Protein 5ZRY (pdb70)

Sequence (330 aa):
ISSGSRTLEQSVGEWLESIGLQQYESSKLLLLNGFDDVVRFLGSNVMEEQDLREIGISDPQHRRKLLQAARSLPKVKPSGSSSGEENLYFQSGSSGPEYPLFVTVGDWLDSIKMGQQYKSNFMMAAGFTTFFDLLISSRMSIIDDIIRRIIGVILIGHQRRIVVSSIQTLRLHMMMHIQEKGFHVQSVGEWLESIGLQQQYESSKLLLLNGFDDVRFLGSNVMEEQDLREIGISDPQHRRKLLQQAARSLPKVKPSSGSSGENLYYFQSGSSGPEYPLFVTVGDWLDSIKMGQYKSNFMMAAGFTTFDLISRMSIDDIIRRRIGVIILIGHQRRIVSSIQTLRLHMMMHIQEKGFHV

Structure (mmCIF, N/CA/C/O backbone):
data_5ZRY
#
_entry.id   5ZRY
#
_cell.length_a   38.985
_cell.length_b   85.042
_cell.length_c   98.383
_cell.angle_alpha   90.000
_cell.angle_beta   90.000
_cell.angle_gamma   90.000
#
_symmetry.space_group_name_H-M   'P 21 21 21'
#
loop_
_entity.id
_entity.type
_entity.pdbx_description
1 polymer 'Ankyrin repeat and SAM domain-containing protein 1A,Ephrin type-A receptor 6'
2 non-polymer 'SULFATE ION'
3 non-polymer GLYCEROL
4 non-polymer '4-(2-HYDROXYETHYL)-1-PIPERAZINE ETHANESULFONIC ACID'
5 non-polymer 2-AMINO-2-HYDROXYMETHYL-PROPANE-1,3-DIOL
6 water water
#
loop_
_atom_site.group_PDB
_atom_site.id
_atom_site.type_symbol
_atom_site.label_atom_id
_atom_site.label_alt_id
_atom_site.label_comp_id
_atom_site.label_asym_id
_atom_site.label_entity_id
_atom_site.label_seq_id
_atom_site.pdbx_PDB_ins_code
_atom_site.Cartn_x
_atom_site.Cartn_y
_atom_site.Cartn_z
_atom_site.occupancy
_atom_site.B_iso_or_equiv
_atom_site.auth_seq_id
_atom_site.auth_comp_id
_atom_site.auth_asym_id
_atom_site.auth_atom_id
_atom_site.pdbx_PDB_model_num
ATOM 1 N N . ILE A 1 26 ? 17.304 74.461 111.773 1.00 38.47 27 ILE A N 1
ATOM 2 C CA . ILE A 1 26 ? 16.379 75.012 112.823 1.00 35.11 27 ILE A CA 1
ATOM 3 C C . ILE A 1 26 ? 15.056 75.458 112.177 1.00 32.58 27 ILE A C 1
ATOM 4 O O . ILE A 1 26 ? 15.041 75.872 111.013 1.00 33.49 27 ILE A O 1
ATOM 9 N N . SER A 1 27 ? 13.956 75.359 112.929 1.00 31.66 28 SER A N 1
ATOM 10 C CA A SER A 1 27 ? 12.637 75.800 112.455 0.50 34.68 28 SER A CA 1
ATOM 11 C CA B SER A 1 27 ? 12.646 75.794 112.435 0.50 34.12 28 SER A CA 1
ATOM 12 C C . SER A 1 27 ? 12.508 77.326 112.435 1.00 36.32 28 SER A C 1
ATOM 13 O O . SER A 1 27 ? 11.939 77.897 111.506 1.00 39.75 28 SER A O 1
ATOM 18 N N . GLY A 1 28 ? 13.013 77.981 113.479 1.00 36.37 29 GLY A N 1
ATOM 19 C CA . GLY A 1 28 ? 12.980 79.441 113.583 1.00 34.63 29 GLY A CA 1
ATOM 20 C C . GLY A 1 28 ? 13.912 80.184 112.642 1.00 37.02 29 GLY A C 1
ATOM 21 O O . GLY A 1 28 ? 14.657 79.578 111.860 1.00 39.26 29 GLY A O 1
ATOM 22 N N . SER A 1 29 ? 13.873 81.511 112.736 1.00 35.45 30 SER A N 1
ATOM 23 C CA . SER A 1 29 ? 14.630 82.380 111.831 1.00 35.02 30 SER A CA 1
ATOM 24 C C . SER A 1 29 ? 16.074 82.528 112.274 1.00 33.70 30 SER A C 1
ATOM 25 O O . SER A 1 29 ? 16.404 82.306 113.445 1.00 38.88 30 SER A O 1
ATOM 28 N N . ARG A 1 30 ? 16.934 82.919 111.333 1.00 33.15 31 ARG A N 1
ATOM 29 C CA . ARG A 1 30 ? 18.318 83.249 111.641 1.00 31.44 31 ARG A CA 1
ATOM 30 C C . ARG A 1 30 ? 18.558 84.747 111.464 1.00 34.81 31 ARG A C 1
ATOM 31 O O . ARG A 1 30 ? 18.034 85.370 110.535 1.00 44.22 31 ARG A O 1
ATOM 39 N N . THR A 1 31 ? 19.341 85.320 112.375 1.00 37.13 32 THR A N 1
ATOM 40 C CA . THR A 1 31 ? 19.678 86.734 112.329 1.00 38.58 32 THR A CA 1
ATOM 41 C C . THR A 1 31 ? 20.864 86.892 111.371 1.00 42.35 32 THR A C 1
ATOM 42 O O . THR A 1 31 ? 21.819 86.107 111.412 1.00 46.89 32 THR A O 1
ATOM 46 N N . LEU A 1 32 ? 20.786 87.899 110.505 1.00 44.80 33 LEU A N 1
ATOM 47 C CA . LEU A 1 32 ? 21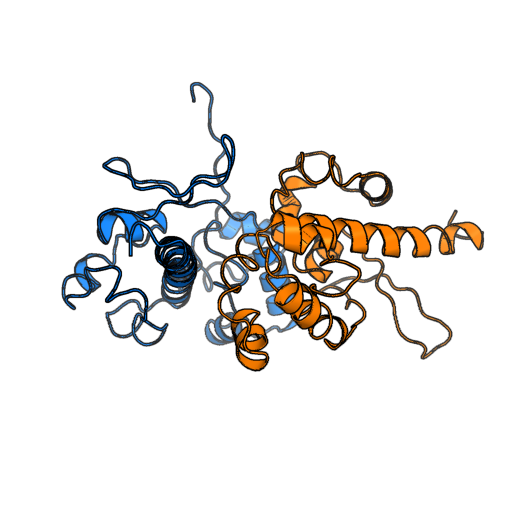.826 88.154 109.504 1.00 44.17 33 LEU A CA 1
ATOM 48 C C . LEU A 1 32 ? 22.882 89.125 110.027 1.00 43.78 33 LEU A C 1
ATOM 49 O O . LEU A 1 32 ? 22.596 89.985 110.874 1.00 48.84 33 LEU A O 1
ATOM 54 N N . GLU A 1 33 ? 24.106 88.963 109.527 1.00 45.48 34 GLU A N 1
ATOM 55 C CA . GLU A 1 33 ? 25.225 89.839 109.872 1.00 42.42 34 GLU A CA 1
ATOM 56 C C . GLU A 1 33 ? 25.085 91.179 109.148 1.00 38.12 34 GLU A C 1
ATOM 57 O O . GLU A 1 33 ? 24.433 91.279 108.107 1.00 40.43 34 GLU A O 1
ATOM 59 N N . GLN A 1 34 ? 25.709 92.204 109.711 1.00 38.18 35 GLN A N 1
ATOM 60 C CA . GLN A 1 34 ? 25.721 93.540 109.106 1.00 36.57 35 GLN A CA 1
ATOM 61 C C . GLN A 1 34 ? 26.551 93.577 107.838 1.00 31.45 35 GLN A C 1
ATOM 62 O O . GLN A 1 34 ? 27.458 92.759 107.655 1.00 31.52 35 GLN A O 1
ATOM 68 N N . SER A 1 35 ? 26.297 94.591 107.011 1.00 29.16 36 SER A N 1
ATOM 69 C CA . SER A 1 35 ? 27.189 94.904 105.898 1.00 27.99 36 SER A CA 1
ATOM 70 C C . SER A 1 35 ? 28.433 95.592 106.445 1.00 22.92 36 SER A C 1
ATOM 71 O O . SER A 1 35 ? 28.430 96.107 107.574 1.00 24.50 36 SER A O 1
ATOM 74 N N . VAL A 1 36 ? 29.509 95.601 105.662 1.00 23.26 37 VAL A N 1
ATOM 75 C CA . VAL A 1 36 ? 30.700 96.387 106.036 1.00 22.56 37 VAL A CA 1
ATOM 76 C C . VAL A 1 36 ? 30.336 97.879 106.293 1.00 21.03 37 VAL A C 1
ATOM 77 O O . VAL A 1 36 ? 30.797 98.471 107.258 1.00 22.31 37 VAL A O 1
ATOM 81 N N . GLY A 1 37 ? 29.473 98.448 105.462 1.00 24.19 38 GLY A N 1
ATOM 82 C CA . GLY A 1 37 ? 29.045 99.837 105.646 1.00 24.26 38 GLY A CA 1
ATOM 83 C C . GLY A 1 37 ? 28.320 100.088 106.949 1.00 24.80 38 GLY A C 1
ATOM 84 O O . GLY A 1 37 ? 28.602 101.068 107.638 1.00 24.45 38 GLY A O 1
ATOM 85 N N . GLU A 1 38 ? 27.398 99.195 107.306 1.00 26.11 39 GLU A N 1
ATOM 86 C CA . GLU A 1 38 ? 26.655 99.321 108.571 1.00 27.57 39 GLU A CA 1
ATOM 87 C C . GLU A 1 38 ? 27.581 99.164 109.783 1.00 23.25 39 GLU A C 1
ATOM 88 O O . GLU A 1 38 ? 27.480 99.910 110.763 1.00 24.53 39 GLU A O 1
ATOM 94 N N . TRP A 1 39 ? 28.503 98.205 109.696 1.00 22.27 40 TRP A N 1
ATOM 95 C CA . TRP A 1 39 ? 29.498 98.013 110.740 1.00 20.92 40 TRP A CA 1
ATOM 96 C C . TRP A 1 39 ? 30.352 99.295 110.884 1.00 21.55 40 TRP A C 1
ATOM 97 O O . TRP A 1 39 ? 30.562 99.801 111.975 1.00 22.10 40 TRP A O 1
ATOM 108 N N . LEU A 1 40 ? 30.871 99.811 109.777 1.00 20.83 41 LEU A N 1
ATOM 109 C CA . LEU A 1 40 ? 31.702 101.026 109.853 1.00 19.87 41 LEU A CA 1
ATOM 110 C C . LEU A 1 40 ? 30.943 102.219 110.431 1.00 19.37 41 LEU A C 1
ATOM 111 O O . LEU A 1 40 ? 31.485 102.974 111.257 1.00 19.12 41 LEU A O 1
ATOM 116 N N . GLU A 1 41 ? 29.686 102.377 110.036 1.00 20.03 42 GLU A N 1
ATOM 117 C CA . GLU A 1 41 ? 28.837 103.417 110.619 1.00 19.58 42 GLU A CA 1
ATOM 118 C C . GLU A 1 41 ? 28.721 103.260 112.130 1.00 20.20 42 GLU A C 1
ATOM 119 O O . GLU A 1 41 ? 28.762 104.262 112.861 1.00 21.61 42 GLU A O 1
ATOM 125 N N . SER A 1 42 ? 28.629 102.025 112.622 1.00 20.87 43 SER A N 1
ATOM 126 C CA . SER A 1 42 ? 28.482 101.795 114.058 1.00 21.89 43 SER A CA 1
ATOM 127 C C . SER A 1 42 ? 29.706 102.275 114.878 1.00 22.55 43 SER A C 1
ATOM 128 O O . SER A 1 42 ? 29.571 102.564 116.065 1.00 25.43 43 SER A O 1
ATOM 131 N N . ILE A 1 43 ? 30.877 102.373 114.224 1.00 20.85 44 ILE A N 1
ATOM 132 C CA . ILE A 1 43 ? 32.137 102.780 114.856 1.00 21.33 44 ILE A CA 1
ATOM 133 C C . ILE A 1 43 ? 32.669 104.119 114.330 1.00 20.21 44 ILE A C 1
ATOM 134 O O . ILE A 1 43 ? 33.800 104.502 114.650 1.00 22.66 44 ILE A O 1
ATOM 139 N N . GLY A 1 44 ? 31.866 104.842 113.543 1.00 18.14 45 GLY A N 1
ATOM 140 C CA . GLY A 1 44 ? 32.238 106.194 113.123 1.00 19.19 45 GLY A CA 1
ATOM 141 C C . GLY A 1 44 ? 33.333 106.239 112.083 1.00 17.96 45 GLY A C 1
ATOM 142 O O . GLY A 1 44 ? 34.103 107.205 112.060 1.00 19.43 45 GLY A O 1
ATOM 143 N N . LEU A 1 45 ? 33.387 105.222 111.217 1.00 19.05 46 LEU A N 1
ATOM 144 C CA . LEU A 1 45 ? 34.461 105.110 110.232 1.00 18.98 46 LEU A CA 1
ATOM 145 C C . LEU A 1 45 ? 33.942 104.793 108.825 1.00 19.54 46 LEU A C 1
ATOM 146 O O . LEU A 1 45 ? 34.685 104.287 107.948 1.00 19.81 46 LEU A O 1
ATOM 151 N N . GLN A 1 46 ? 32.685 105.132 108.562 1.00 18.40 47 GLN A N 1
ATOM 152 C CA . GLN A 1 46 ? 32.096 104.812 107.261 1.00 20.57 47 GLN A CA 1
ATOM 153 C C . GLN A 1 46 ? 32.753 105.481 106.057 1.00 20.01 47 GLN A C 1
ATOM 154 O O . GLN A 1 46 ? 32.588 105.018 104.927 1.00 22.11 47 GLN A O 1
ATOM 160 N N . GLN A 1 47 ? 33.516 106.545 106.263 1.00 20.17 48 GLN A N 1
ATOM 161 C CA . GLN A 1 47 ? 34.251 107.149 105.137 1.00 20.97 48 GLN A CA 1
ATOM 162 C C . GLN A 1 47 ? 35.240 106.208 104.447 1.00 21.70 48 GLN A C 1
ATOM 163 O O . GLN A 1 47 ? 35.642 106.481 103.331 1.00 24.05 48 GLN A O 1
ATOM 169 N N . TYR A 1 48 ? 35.615 105.125 105.122 1.00 19.23 49 TYR A N 1
ATOM 170 C CA . TYR A 1 48 ? 36.519 104.119 104.577 1.00 20.22 49 TYR A CA 1
ATOM 171 C C . TYR A 1 48 ? 35.833 102.930 103.902 1.00 20.70 49 TYR A C 1
ATOM 172 O O . TYR A 1 48 ? 36.510 102.004 103.482 1.00 20.61 49 TYR A O 1
ATOM 181 N N . GLU A 1 49 ? 34.517 103.006 103.735 1.00 20.12 50 GLU A N 1
ATOM 182 C CA . GLU A 1 49 ? 33.781 101.898 103.165 1.00 21.60 50 GLU A CA 1
ATOM 183 C C . GLU A 1 49 ? 34.269 101.488 101.777 1.00 21.58 50 GLU A C 1
ATOM 184 O O . GLU A 1 49 ? 34.514 100.290 101.518 1.00 21.21 50 GLU A O 1
ATOM 190 N N . SER A 1 50 ? 34.418 102.454 100.864 1.00 21.51 51 SER A N 1
ATOM 191 C CA A SER A 1 50 ? 34.811 102.081 99.507 0.50 21.97 51 SER A CA 1
ATOM 192 C CA B SER A 1 50 ? 34.832 102.114 99.507 0.50 22.15 51 SER A CA 1
ATOM 193 C C . SER A 1 50 ? 36.228 101.505 99.480 1.00 21.42 51 SER A C 1
ATOM 194 O O . SER A 1 50 ? 36.475 100.522 98.776 1.00 23.14 51 SER A O 1
ATOM 199 N N . LYS A 1 51 ? 37.151 102.082 100.252 1.00 20.75 52 LYS A N 1
ATOM 200 C CA . LYS A 1 51 ? 38.513 101.559 100.305 1.00 20.20 52 LYS A CA 1
ATOM 201 C C . LYS A 1 51 ? 38.507 100.100 100.806 1.00 19.84 52 LYS A C 1
ATOM 202 O O . LYS A 1 51 ? 39.256 99.259 100.297 1.00 19.75 52 LYS A O 1
ATOM 208 N N . LEU A 1 52 ? 37.688 99.783 101.805 1.00 18.76 53 LEU A N 1
ATOM 209 C CA A LEU A 1 52 ? 37.639 98.401 102.319 0.52 17.77 53 LEU A CA 1
ATOM 210 C CA B LEU A 1 52 ? 37.655 98.413 102.316 0.48 17.73 53 LEU A CA 1
ATOM 211 C C . LEU A 1 52 ? 37.053 97.481 101.265 1.00 18.40 53 LEU A C 1
ATOM 212 O O . LEU A 1 52 ? 37.657 96.460 100.904 1.00 19.37 53 LEU A O 1
ATOM 221 N N . LEU A 1 53 ? 35.879 97.814 100.780 1.00 18.33 54 LEU A N 1
ATOM 222 C CA . LEU A 1 53 ? 35.198 96.965 99.802 1.00 19.31 54 LEU A CA 1
ATOM 223 C C . LEU A 1 53 ? 36.044 96.693 98.547 1.00 20.25 54 LEU A C 1
ATOM 224 O O . LEU A 1 53 ? 36.185 95.535 98.076 1.00 22.36 54 LEU A O 1
ATOM 229 N N . LEU A 1 54 ? 36.628 97.755 98.003 1.00 20.47 55 LEU A N 1
ATOM 230 C CA . LEU A 1 54 ? 37.399 97.613 96.783 1.00 20.90 55 LEU A CA 1
ATOM 231 C C . LEU A 1 54 ? 38.684 96.809 96.944 1.00 20.64 55 LEU A C 1
ATOM 232 O O . LEU A 1 54 ? 39.233 96.327 95.969 1.00 25.22 55 LEU A O 1
ATOM 237 N N . ASN A 1 55 ? 39.137 96.644 98.179 1.00 18.28 56 ASN A N 1
ATOM 238 C CA . ASN A 1 55 ? 40.328 95.867 98.478 1.00 18.30 56 ASN A CA 1
ATOM 239 C C . ASN A 1 55 ? 40.027 94.501 99.106 1.00 15.92 56 ASN A C 1
ATOM 240 O O . ASN A 1 55 ? 40.916 93.845 99.610 1.00 17.85 56 ASN A O 1
ATOM 245 N N . GLY A 1 56 ? 38.765 94.093 99.051 1.00 16.72 57 GLY A N 1
ATOM 246 C CA . GLY A 1 56 ? 38.395 92.732 99.464 1.00 16.07 57 GLY A CA 1
ATOM 247 C C . GLY A 1 56 ? 38.078 92.573 100.940 1.00 16.63 57 GLY A C 1
ATOM 248 O O . GLY A 1 56 ? 37.829 91.450 101.382 1.00 17.68 57 GLY A O 1
ATOM 249 N N . PHE A 1 57 ? 38.069 93.680 101.713 1.00 16.85 58 PHE A N 1
ATOM 250 C CA . PHE A 1 57 ? 37.561 93.651 103.091 1.00 16.74 58 PHE A CA 1
ATOM 251 C C . PHE A 1 57 ? 36.066 93.889 103.019 1.00 17.88 58 PHE A C 1
ATOM 252 O O . PHE A 1 57 ? 35.560 94.962 103.370 1.00 20.30 58 PHE A O 1
ATOM 260 N N . ASP A 1 58 ? 35.357 92.854 102.561 1.00 17.02 59 ASP A N 1
ATOM 261 C CA . ASP A 1 58 ? 34.006 93.013 102.009 1.00 19.58 59 ASP A CA 1
ATOM 262 C C . ASP A 1 58 ? 32.915 92.213 102.717 1.00 19.95 59 ASP A C 1
ATOM 263 O O . ASP A 1 58 ? 31.777 92.191 102.278 1.00 21.68 59 ASP A O 1
ATOM 268 N N . ASP A 1 59 ? 33.267 91.597 103.838 1.00 19.72 60 ASP A N 1
ATOM 269 C CA . ASP A 1 59 ? 32.366 90.687 104.550 1.00 20.64 60 ASP A CA 1
ATOM 270 C C . ASP A 1 59 ? 32.794 90.739 106.004 1.00 20.64 60 ASP A C 1
ATOM 271 O O . ASP A 1 59 ? 33.946 90.420 106.310 1.00 20.81 60 ASP A O 1
ATOM 276 N N . VAL A 1 60 ? 31.875 91.142 106.892 1.00 21.63 61 VAL A N 1
ATOM 277 C CA A VAL A 1 60 ? 32.174 91.325 108.313 0.41 22.22 61 VAL A CA 1
ATOM 278 C CA B VAL A 1 60 ? 32.218 91.312 108.315 0.59 21.58 61 VAL A CA 1
ATOM 279 C C . VAL A 1 60 ? 32.596 90.005 109.009 1.00 23.39 61 VAL A C 1
ATOM 280 O O . VAL A 1 60 ? 33.212 90.021 110.063 1.00 24.60 61 VAL A O 1
ATOM 287 N N . ARG A 1 61 ? 32.291 88.858 108.389 1.00 24.62 62 ARG A N 1
ATOM 288 C CA . ARG A 1 61 ? 32.736 87.558 108.922 1.00 26.86 62 ARG A CA 1
ATOM 289 C C . ARG A 1 61 ? 34.240 87.332 108.754 1.00 26.35 62 ARG A C 1
ATOM 290 O O . ARG A 1 61 ? 34.809 86.432 109.407 1.00 30.31 62 ARG A O 1
ATOM 298 N N . PHE A 1 62 ? 34.888 88.120 107.886 1.00 24.59 63 PHE A N 1
ATOM 299 C CA . PHE A 1 62 ? 36.293 87.863 107.542 1.00 26.51 63 PHE A CA 1
ATOM 300 C C . PHE A 1 62 ? 37.164 89.109 107.695 1.00 26.20 63 PHE A C 1
ATOM 301 O O . PHE A 1 62 ? 37.997 89.419 106.862 1.00 29.91 63 PHE A O 1
ATOM 309 N N . LEU A 1 63 ? 36.935 89.842 108.782 1.00 27.51 64 LEU A N 1
ATOM 310 C CA . LEU A 1 63 ? 37.754 90.994 109.157 1.00 26.30 64 LEU A CA 1
ATOM 311 C C . LEU A 1 63 ? 38.441 90.684 110.457 1.00 30.86 64 LEU A C 1
ATOM 312 O O . LEU A 1 63 ? 38.075 89.703 111.120 1.00 38.69 64 LEU A O 1
ATOM 317 N N . GLY A 1 64 ? 39.455 91.466 110.812 1.00 32.32 65 GLY A N 1
ATOM 318 C CA . GLY A 1 64 ? 40.151 91.264 112.098 1.00 39.50 65 GLY A CA 1
ATOM 319 C C . GLY A 1 64 ? 41.543 90.658 112.079 1.00 40.00 65 GLY A C 1
ATOM 320 O O . GLY A 1 64 ? 42.137 90.485 111.017 1.00 37.40 65 GLY A O 1
ATOM 321 N N . SER A 1 65 ? 42.004 90.225 113.257 1.00 43.42 66 SER A N 1
ATOM 322 C CA . SER A 1 65 ? 43.429 90.282 113.604 1.00 39.59 66 SER A CA 1
ATOM 323 C C . SER A 1 65 ? 44.443 89.613 112.670 1.00 41.13 66 SER A C 1
ATOM 324 O O . SER A 1 65 ? 45.471 90.224 112.347 1.00 44.70 66 SER A O 1
ATOM 327 N N . ASN A 1 66 ? 44.162 88.385 112.232 1.00 39.06 67 ASN A N 1
ATOM 328 C CA . ASN A 1 66 ? 45.058 87.691 111.309 1.00 36.22 67 ASN A CA 1
ATOM 329 C C . ASN A 1 66 ? 44.763 88.165 109.884 1.00 39.20 67 ASN A C 1
ATOM 330 O O . ASN A 1 66 ? 45.602 87.981 108.985 1.00 42.18 67 ASN A O 1
ATOM 335 N N . VAL A 1 67 ? 43.585 88.772 109.677 1.00 29.59 68 VAL A N 1
ATOM 336 C CA . VAL A 1 67 ? 43.141 89.144 108.339 1.00 26.20 68 VAL A CA 1
ATOM 337 C C . VAL A 1 67 ? 43.424 90.613 108.035 1.00 26.43 68 VAL A C 1
ATOM 338 O O . VAL A 1 67 ? 44.033 90.911 107.036 1.00 31.37 68 VAL A O 1
ATOM 342 N N . MET A 1 68 ? 43.019 91.531 108.897 1.00 24.76 69 MET A N 1
ATOM 343 C CA . MET A 1 68 ? 43.277 92.947 108.626 1.00 25.91 69 MET A CA 1
ATOM 344 C C . MET A 1 68 ? 44.477 93.432 109.446 1.00 23.34 69 MET A C 1
ATOM 345 O O . MET A 1 68 ? 44.506 93.275 110.676 1.00 27.78 69 MET A O 1
ATOM 350 N N . GLU A 1 69 ? 45.474 93.984 108.748 1.00 23.44 70 GLU A N 1
ATOM 351 C CA . GLU A 1 69 ? 46.748 94.406 109.333 1.00 25.24 70 GLU A CA 1
ATOM 352 C C . GLU A 1 69 ? 47.007 95.880 109.065 1.00 24.72 70 GLU A C 1
ATOM 353 O O . GLU A 1 69 ? 46.598 96.411 108.028 1.00 22.28 70 GLU A O 1
ATOM 359 N N . GLU A 1 70 ? 47.710 96.537 109.990 1.00 23.14 71 GLU A N 1
ATOM 360 C CA . GLU A 1 70 ? 47.921 97.978 109.876 1.00 22.30 71 GLU A CA 1
ATOM 361 C C . GLU A 1 70 ? 48.569 98.383 108.551 1.00 23.14 71 GLU A C 1
ATOM 362 O O . GLU A 1 70 ? 48.113 99.341 107.907 1.00 24.13 71 GLU A O 1
ATOM 368 N N . GLN A 1 71 ? 49.596 97.651 108.125 1.00 23.84 72 GLN A N 1
ATOM 369 C CA . GLN A 1 71 ? 50.255 97.971 106.849 1.00 25.62 72 GLN A CA 1
ATOM 370 C C . GLN A 1 71 ? 49.267 97.906 105.674 1.00 24.33 72 GLN A C 1
ATOM 371 O O . GLN A 1 71 ? 49.367 98.714 104.756 1.00 27.16 72 GLN A O 1
ATOM 373 N N . ASP A 1 72 ? 48.327 96.948 105.694 1.00 23.95 73 ASP A N 1
ATOM 374 C CA . ASP A 1 72 ? 47.304 96.851 104.631 1.00 24.59 73 ASP A CA 1
ATOM 375 C C . ASP A 1 72 ? 46.397 98.062 104.625 1.00 23.02 73 ASP A C 1
ATOM 376 O O . ASP A 1 72 ? 46.046 98.569 103.559 1.00 23.33 73 ASP A O 1
ATOM 381 N N . LEU A 1 73 ? 46.018 98.517 105.820 1.00 21.59 74 LEU A N 1
ATOM 382 C CA . LEU A 1 73 ? 45.184 99.703 105.940 1.00 20.75 74 LEU A CA 1
ATOM 383 C C . LEU A 1 73 ? 45.905 100.942 105.421 1.00 21.66 74 LEU A C 1
ATOM 384 O O . LEU A 1 73 ? 45.279 101.756 104.756 1.00 22.03 74 LEU A O 1
ATOM 389 N N . ARG A 1 74 ? 47.204 101.065 105.699 1.00 22.03 75 ARG A N 1
ATOM 390 C CA . ARG A 1 74 ? 48.026 102.159 105.143 1.00 24.81 75 ARG A CA 1
ATOM 391 C C . ARG A 1 74 ? 48.033 102.082 103.620 1.00 25.90 75 ARG A C 1
ATOM 392 O O . ARG A 1 74 ? 47.822 103.090 102.923 1.00 27.00 75 ARG A O 1
ATOM 400 N N . GLU A 1 75 ? 48.291 100.879 103.104 1.00 27.03 76 GLU A N 1
ATOM 401 C CA . GLU A 1 75 ? 48.419 100.672 101.652 1.00 28.71 76 GLU A CA 1
ATOM 402 C C . GLU A 1 75 ? 47.140 101.020 100.877 1.00 26.19 76 GLU A C 1
ATOM 403 O O . GLU A 1 75 ? 47.225 101.581 99.781 1.00 30.48 76 GLU A O 1
ATOM 405 N N . ILE A 1 76 ? 45.965 100.725 101.443 1.00 25.20 77 ILE A N 1
ATOM 406 C CA . ILE A 1 76 ? 44.691 101.017 100.765 1.00 25.17 77 ILE A CA 1
ATOM 407 C C . ILE A 1 76 ? 44.264 102.483 100.919 1.00 25.29 77 ILE A C 1
ATOM 408 O O . ILE A 1 76 ? 43.242 102.876 100.374 1.00 25.55 77 ILE A O 1
ATOM 413 N N . GLY A 1 77 ? 44.999 103.254 101.720 1.00 24.84 78 GLY A N 1
ATOM 414 C CA . GLY A 1 77 ? 44.841 104.699 101.781 1.00 24.42 78 GLY A CA 1
ATOM 415 C C . GLY A 1 77 ? 44.277 105.255 103.066 1.00 25.14 78 GLY A C 1
ATOM 416 O O . GLY A 1 77 ? 43.869 106.414 103.067 1.00 29.63 78 GLY A O 1
ATOM 417 N N . ILE A 1 78 ? 44.271 104.483 104.154 1.00 24.20 79 ILE A N 1
ATOM 418 C CA . ILE A 1 78 ? 43.886 105.027 105.451 1.00 23.52 79 ILE A CA 1
ATOM 419 C C . ILE A 1 78 ? 45.141 105.596 106.097 1.00 24.16 79 ILE A C 1
ATOM 420 O O . ILE A 1 78 ? 45.904 104.887 106.758 1.00 24.19 79 ILE A O 1
ATOM 425 N N . SER A 1 79 ? 45.348 106.895 105.885 1.00 25.60 80 SER A N 1
ATOM 426 C CA . SER A 1 79 ? 46.574 107.571 106.296 1.00 25.75 80 SER A CA 1
ATOM 427 C C . SER A 1 79 ? 46.515 108.049 107.742 1.00 26.49 80 SER A C 1
ATOM 428 O O . SER A 1 79 ? 47.544 108.340 108.332 1.00 30.39 80 SER A O 1
ATOM 431 N N . ASP A 1 80 ? 45.315 108.137 108.297 1.00 23.50 81 ASP A N 1
ATOM 432 C CA . ASP A 1 80 ? 45.125 108.614 109.670 1.00 23.16 81 ASP A CA 1
ATOM 433 C C . ASP A 1 80 ? 45.447 107.482 110.670 1.00 21.32 81 ASP A C 1
ATOM 434 O O . ASP A 1 80 ? 44.729 106.486 110.708 1.00 21.90 81 ASP A O 1
ATOM 439 N N . PRO A 1 81 ? 46.557 107.595 111.433 1.00 23.87 82 PRO A N 1
ATOM 440 C CA . PRO A 1 81 ? 46.953 106.486 112.328 1.00 23.28 82 PRO A CA 1
ATOM 441 C C . PRO A 1 81 ? 45.971 106.187 113.449 1.00 22.65 82 PRO A C 1
ATOM 442 O O . PRO A 1 81 ? 45.840 105.029 113.826 1.00 23.90 82 PRO A O 1
ATOM 446 N N . GLN A 1 82 ? 45.283 107.205 113.969 1.00 21.98 83 GLN A N 1
ATOM 447 C CA . GLN A 1 82 ? 44.232 106.990 114.976 1.00 21.73 83 GLN A CA 1
ATOM 448 C C . GLN A 1 82 ? 43.039 106.209 114.404 1.00 21.19 83 GLN A C 1
ATOM 449 O O . GLN A 1 82 ? 42.534 105.299 115.048 1.00 21.37 83 GLN A O 1
ATOM 455 N N . HIS A 1 83 ? 42.630 106.518 113.180 1.00 20.06 84 HIS A N 1
ATOM 456 C CA . HIS A 1 83 ? 41.583 105.741 112.521 1.00 19.29 84 HIS A CA 1
ATOM 457 C C . HIS A 1 83 ? 42.032 104.311 112.250 1.00 18.42 84 HIS A C 1
ATOM 458 O O . HIS A 1 83 ? 41.247 103.391 112.451 1.00 18.02 84 HIS A O 1
ATOM 465 N N . ARG A 1 84 ? 43.288 104.109 111.835 1.00 18.56 85 ARG A N 1
ATOM 466 C CA . ARG A 1 84 ? 43.779 102.737 111.652 1.00 17.81 85 ARG A CA 1
ATOM 467 C C . ARG A 1 84 ? 43.700 101.948 112.961 1.00 18.42 85 ARG A C 1
ATOM 468 O O . ARG A 1 84 ? 43.182 100.819 112.967 1.00 18.61 85 ARG A O 1
ATOM 476 N N . ARG A 1 85 ? 44.151 102.541 114.074 1.00 19.27 86 ARG A N 1
ATOM 477 C CA . ARG A 1 85 ? 44.126 101.840 115.361 1.00 20.02 86 ARG A CA 1
ATOM 478 C C . ARG A 1 85 ? 42.710 101.534 115.773 1.00 19.19 86 ARG A C 1
ATOM 479 O O . ARG A 1 85 ? 42.418 100.439 116.274 1.00 19.77 86 ARG A O 1
ATOM 487 N N . LYS A 1 86 ? 41.811 102.486 115.565 1.00 18.73 87 LYS A N 1
ATOM 488 C CA . LYS A 1 86 ? 40.406 102.279 115.912 1.00 19.72 87 LYS A CA 1
ATOM 489 C C . LYS A 1 86 ? 39.782 101.151 115.107 1.00 17.92 87 LYS A C 1
ATOM 490 O O . LYS A 1 86 ? 39.063 100.302 115.651 1.00 18.88 87 LYS A O 1
ATOM 496 N N . LEU A 1 87 ? 40.034 101.158 113.807 1.00 18.82 88 LEU A N 1
ATOM 497 C CA . LEU A 1 87 ? 39.489 100.140 112.916 1.00 18.43 88 LEU A CA 1
ATOM 498 C C . LEU A 1 87 ? 39.981 98.743 113.271 1.00 17.28 88 LEU A C 1
ATOM 499 O O . LEU A 1 87 ? 39.197 97.801 113.300 1.00 19.13 88 LEU A O 1
ATOM 504 N N . LEU A 1 88 ? 41.271 98.617 113.542 1.00 17.52 89 LEU A N 1
ATOM 505 C CA . LEU A 1 88 ? 41.877 97.340 113.898 1.00 17.89 89 LEU A CA 1
ATOM 506 C C . LEU A 1 88 ? 41.307 96.821 115.210 1.00 18.74 89 LEU A C 1
ATOM 507 O O . LEU A 1 88 ? 40.942 95.644 115.319 1.00 19.57 89 LEU A O 1
ATOM 512 N N . GLN A 1 89 ? 41.190 97.681 116.213 1.00 17.83 90 GLN A N 1
ATOM 513 C CA . GLN A 1 89 ? 40.570 97.245 117.460 1.00 18.57 90 GLN A CA 1
ATOM 514 C C . GLN A 1 89 ? 39.113 96.802 117.238 1.00 19.07 90 GLN A C 1
ATOM 515 O O . GLN A 1 89 ? 38.676 95.769 117.760 1.00 20.76 90 GLN A O 1
ATOM 521 N N . ALA A 1 90 ? 38.355 97.565 116.461 1.00 19.09 91 ALA A N 1
ATOM 522 C CA . ALA A 1 90 ? 36.963 97.203 116.178 1.00 20.27 91 ALA A CA 1
ATOM 523 C C . ALA A 1 90 ? 36.855 95.848 115.451 1.00 19.46 91 ALA A C 1
ATOM 524 O O . ALA A 1 90 ? 35.982 95.014 115.764 1.00 19.89 91 ALA A O 1
ATOM 526 N N . ALA A 1 91 ? 37.733 95.615 114.478 1.00 19.19 92 ALA A N 1
ATOM 527 C CA . ALA A 1 91 ? 37.739 94.338 113.761 1.00 19.66 92 ALA A CA 1
ATOM 528 C C . ALA A 1 91 ? 38.045 93.174 114.698 1.00 19.96 92 ALA A C 1
ATOM 529 O O . ALA A 1 91 ? 37.398 92.120 114.597 1.00 20.71 92 ALA A O 1
ATOM 531 N N . ARG A 1 92 ? 38.960 93.384 115.654 1.00 19.88 93 ARG A N 1
ATOM 532 C CA . ARG A 1 92 ? 39.251 92.381 116.694 1.00 20.42 93 ARG A CA 1
ATOM 533 C C . ARG A 1 92 ? 38.067 92.081 117.614 1.00 19.83 93 ARG A C 1
ATOM 534 O O . ARG A 1 92 ? 38.040 91.034 118.253 1.00 21.57 93 ARG A O 1
ATOM 542 N N . SER A 1 93 ? 37.107 92.999 117.698 1.00 19.67 94 SER A N 1
ATOM 543 C CA . SER A 1 93 ? 35.910 92.854 118.550 1.00 21.18 94 SER A CA 1
ATOM 544 C C . SER A 1 93 ? 34.752 92.115 117.853 1.00 20.42 94 SER A C 1
ATOM 545 O O . SER A 1 93 ? 33.698 91.880 118.452 1.00 20.64 94 SER A O 1
ATOM 548 N N . LEU A 1 94 ? 34.913 91.794 116.568 1.00 20.09 95 LEU A N 1
ATOM 549 C CA . LEU A 1 94 ? 33.901 91.026 115.854 1.00 22.00 95 LEU A CA 1
ATOM 550 C C . LEU A 1 94 ? 33.952 89.573 116.304 1.00 23.60 95 LEU A C 1
ATOM 551 O O . LEU A 1 94 ? 35.021 89.061 116.652 1.00 25.34 95 LEU A O 1
ATOM 556 N N . PRO A 1 95 ? 32.795 88.908 116.310 1.00 24.66 96 PRO A N 1
ATOM 557 C CA . PRO A 1 95 ? 32.808 87.528 116.746 1.00 27.55 96 PRO A CA 1
ATOM 558 C C . PRO A 1 95 ? 33.535 86.696 115.714 1.00 29.65 96 PRO A C 1
ATOM 559 O O . PRO A 1 95 ? 33.504 87.018 114.512 1.00 33.67 96 PRO A O 1
ATOM 563 N N . LYS A 1 96 ? 34.225 85.660 116.184 1.00 34.98 97 LYS A N 1
ATOM 564 C CA . LYS A 1 96 ? 34.828 84.699 115.298 1.00 37.18 97 LYS A CA 1
ATOM 565 C C . LYS A 1 96 ? 33.720 83.729 114.962 1.00 39.89 97 LYS A C 1
ATOM 566 O O . LYS A 1 96 ? 33.177 83.064 115.847 1.00 46.59 97 LYS A O 1
ATOM 572 N N . VAL A 1 97 ? 33.345 83.720 113.691 0.63 36.14 98 VAL A N 1
ATOM 573 C CA . VAL A 1 97 ? 32.264 82.889 113.195 0.63 35.86 98 VAL A CA 1
ATOM 574 C C . VAL A 1 97 ? 32.913 81.629 112.635 0.63 36.28 98 VAL A C 1
ATOM 575 O O . VAL A 1 97 ? 33.731 81.708 111.721 0.63 38.26 98 VAL A O 1
ATOM 579 N N . LYS A 1 98 ? 32.566 80.477 113.210 0.49 34.81 99 LYS A N 1
ATOM 580 C CA . LYS A 1 98 ? 33.104 79.196 112.772 0.49 32.03 99 LYS A CA 1
ATOM 581 C C . LYS A 1 98 ? 32.707 78.981 111.320 0.49 31.46 99 LYS A C 1
ATOM 582 O O . LYS A 1 98 ? 31.583 79.330 110.950 0.49 30.80 99 LYS A O 1
ATOM 584 N N . PRO A 1 99 ? 33.623 78.436 110.486 0.54 30.93 100 PRO A N 1
ATOM 585 C CA . PRO A 1 99 ? 33.227 78.259 109.090 0.54 29.95 100 PRO A CA 1
ATOM 586 C C . PRO A 1 99 ? 32.107 77.236 108.943 0.54 28.58 100 PRO A C 1
ATOM 587 O O . PRO A 1 99 ? 32.053 76.255 109.695 0.54 27.58 100 PRO A O 1
ATOM 591 N N . SER A 1 100 ? 31.206 77.508 108.008 0.55 28.68 101 SER A N 1
ATOM 592 C CA . SER A 1 100 ? 30.123 76.601 107.696 0.55 30.41 101 SER A CA 1
ATOM 593 C C . SER A 1 100 ? 30.703 75.424 106.937 0.55 32.58 101 SER A C 1
ATOM 594 O O . SER A 1 100 ? 31.625 75.575 106.120 0.55 27.82 101 SER A O 1
ATOM 597 N N . GLY A 1 101 ? 30.178 74.243 107.228 1.00 34.09 102 GLY A N 1
ATOM 598 C CA . GLY A 1 101 ? 30.407 73.099 106.368 1.00 30.96 102 GLY A CA 1
ATOM 599 C C . GLY A 1 101 ? 29.731 73.248 105.014 1.00 31.99 102 GLY A C 1
ATOM 600 O O . GLY A 1 101 ? 28.907 74.143 104.796 1.00 37.21 102 GLY A O 1
ATOM 601 N N . SER A 1 102 ? 30.095 72.348 104.109 1.00 31.73 103 SER A N 1
ATOM 602 C CA . SER A 1 102 ? 29.541 72.344 102.768 1.00 30.60 103 SER A CA 1
ATOM 603 C C . SER A 1 102 ? 28.151 71.701 102.781 1.00 27.71 103 SER A C 1
ATOM 604 O O . SER A 1 102 ? 27.766 71.013 103.737 1.00 29.38 103 SER A O 1
ATOM 607 N N . SER A 1 103 ? 27.387 71.932 101.729 1.00 29.93 104 SER A N 1
ATOM 608 C CA A SER A 1 103 ? 26.069 71.314 101.567 0.46 29.81 104 SER A CA 1
ATOM 609 C CA B SER A 1 103 ? 26.071 71.309 101.580 0.54 30.37 104 SER A CA 1
ATOM 610 C C . SER A 1 103 ? 26.189 69.865 101.089 1.00 30.12 104 SER A C 1
ATOM 611 O O . SER A 1 103 ? 25.218 69.093 101.165 1.00 29.05 104 SER A O 1
ATOM 616 N N . GLY A 1 104 ? 27.368 69.491 100.592 1.00 25.84 105 GLY A N 1
ATOM 617 C CA . GLY A 1 104 ? 27.632 68.117 100.189 1.00 25.68 105 GLY A CA 1
ATOM 618 C C . GLY A 1 104 ? 28.346 67.432 101.349 1.00 26.83 105 GLY A C 1
ATOM 619 O O . GLY A 1 104 ? 28.024 67.644 102.517 1.00 29.46 105 GLY A O 1
ATOM 620 N N . GLU A 1 105 ? 29.398 66.706 101.044 1.00 23.01 106 GLU A N 1
ATOM 621 C CA A GLU A 1 105 ? 30.125 65.951 102.048 0.50 22.97 106 GLU A CA 1
ATOM 622 C CA B GLU A 1 105 ? 30.101 65.968 102.081 0.50 23.19 106 GLU A CA 1
ATOM 623 C C . GLU A 1 105 ? 30.914 66.918 102.983 1.00 22.47 106 GLU A C 1
ATOM 624 O O . GLU A 1 105 ? 31.416 67.963 102.551 1.00 23.99 106 GLU A O 1
ATOM 635 N N . ASN A 1 106 ? 31.012 66.578 104.263 1.00 17.61 107 ASN A N 1
ATOM 636 C CA . ASN A 1 106 ? 31.863 67.306 105.179 1.00 18.57 107 ASN A CA 1
ATOM 637 C C . ASN A 1 106 ? 32.708 66.378 106.018 1.00 16.59 107 ASN A C 1
ATOM 638 O O . ASN A 1 106 ? 32.299 65.262 106.312 1.00 19.56 107 ASN A O 1
ATOM 643 N N . LEU A 1 107 ? 33.873 66.843 106.395 1.00 14.65 108 LEU A N 1
ATOM 644 C CA . LEU A 1 107 ? 34.737 66.180 107.361 1.00 14.12 108 LEU A CA 1
ATOM 645 C C . LEU A 1 107 ? 34.930 67.208 108.465 1.00 14.44 108 LEU A C 1
ATOM 646 O O . LEU A 1 107 ? 35.263 68.358 108.179 1.00 17.44 108 LEU A O 1
ATOM 651 N N . TYR A 1 108 ? 34.695 66.808 109.715 1.00 14.16 109 TYR A N 1
ATOM 652 C CA . TYR A 1 108 ? 34.751 67.720 110.869 1.00 15.10 109 TYR A CA 1
ATOM 653 C C . TYR A 1 108 ? 35.646 67.153 111.943 1.00 13.44 109 TYR A C 1
ATOM 654 O O . TYR A 1 108 ? 35.569 65.975 112.273 1.00 14.50 109 TYR A O 1
ATOM 663 N N . PHE A 1 109 ? 36.411 68.041 112.557 1.00 13.19 110 PHE A N 1
ATOM 664 C CA . PHE A 1 109 ? 37.058 67.785 113.838 1.00 13.43 110 PHE A CA 1
ATOM 665 C C . PHE A 1 109 ? 36.225 68.442 114.950 1.00 14.57 110 PHE A C 1
ATOM 666 O O . PHE A 1 109 ? 35.783 69.584 114.806 1.00 16.88 110 PHE A O 1
ATOM 674 N N . GLN A 1 110 ? 36.005 67.734 116.059 1.00 15.38 111 GLN A N 1
ATOM 675 C CA . GLN A 1 110 ? 35.260 68.295 117.180 1.00 17.93 111 GLN A CA 1
ATOM 676 C C . GLN A 1 110 ? 35.891 67.873 118.469 1.00 18.36 111 GLN A C 1
ATOM 677 O O . GLN A 1 110 ? 36.220 66.716 118.659 1.00 22.35 111 GLN A O 1
ATOM 683 N N . SER A 1 111 ? 36.046 68.815 119.383 1.00 20.35 112 SER A N 1
ATOM 684 C CA . SER A 1 111 ? 36.541 68.443 120.702 1.00 21.31 112 SER A CA 1
ATOM 685 C C . SER A 1 111 ? 35.424 68.483 121.715 1.00 23.23 112 SER A C 1
ATOM 686 O O . SER A 1 111 ? 34.828 69.542 121.917 1.00 25.43 112 SER A O 1
ATOM 689 N N . GLY A 1 112 ? 35.120 67.325 122.319 1.00 24.48 113 GLY A N 1
ATOM 690 C CA . GLY A 1 112 ? 34.011 67.213 123.268 1.00 30.80 113 GLY A CA 1
ATOM 691 C C . GLY A 1 112 ? 32.713 66.907 122.552 1.00 31.31 113 GLY A C 1
ATOM 692 O O . GLY A 1 112 ? 32.556 67.190 121.357 1.00 31.60 113 GLY A O 1
ATOM 693 N N . SER A 1 113 ? 31.782 66.301 123.290 1.00 34.56 114 SER A N 1
ATOM 694 C CA . SER A 1 113 ? 30.479 65.898 122.736 1.00 39.71 114 SER A CA 1
ATOM 695 C C . SER A 1 113 ? 29.659 67.082 122.212 1.00 41.30 114 SER A C 1
ATOM 696 O O . SER A 1 113 ? 28.902 66.936 121.248 1.00 46.23 114 SER A O 1
ATOM 699 N N . SER A 1 114 ? 29.820 68.243 122.851 1.00 43.39 115 SER A N 1
ATOM 700 C CA . SER A 1 114 ? 29.078 69.451 122.499 1.00 44.81 115 SER A CA 1
ATOM 701 C C . SER A 1 114 ? 29.958 70.588 121.965 1.00 41.56 115 SER A C 1
ATOM 702 O O . SER A 1 114 ? 29.460 71.694 121.774 1.00 44.10 115 SER A O 1
ATOM 705 N N . GLY A 1 115 ? 31.239 70.331 121.683 1.00 34.52 116 GLY A N 1
ATOM 706 C CA . GLY A 1 115 ? 32.149 71.410 121.233 1.00 33.94 116 GLY A CA 1
ATOM 707 C C . GLY A 1 115 ? 31.929 71.820 119.789 1.00 30.66 116 GLY A C 1
ATOM 708 O O . GLY A 1 115 ? 31.216 71.130 119.058 1.00 32.51 116 GLY A O 1
ATOM 709 N N . PRO A 1 116 ? 32.542 72.941 119.356 1.00 31.38 117 PRO A N 1
ATOM 710 C CA . PRO A 1 116 ? 32.319 73.439 117.992 1.00 28.23 117 PRO A CA 1
ATOM 711 C C . PRO A 1 116 ? 32.941 72.557 116.932 1.00 26.84 117 PRO A C 1
ATOM 712 O O . PRO A 1 116 ? 34.053 72.065 117.110 1.00 30.99 117 PRO A O 1
ATOM 716 N N . GLU A 1 117 ? 32.215 72.384 115.836 1.00 25.97 118 GLU A N 1
ATOM 717 C CA . GLU A 1 117 ? 32.655 71.549 114.735 1.00 25.36 118 GLU A CA 1
ATOM 718 C C . GLU A 1 117 ? 33.603 72.400 113.886 1.00 24.47 118 GLU A C 1
ATOM 719 O O . GLU A 1 117 ? 33.213 73.495 113.492 1.00 34.14 118 GLU A O 1
ATOM 725 N N . TYR A 1 118 ? 34.839 71.959 113.641 1.00 18.02 119 TYR A N 1
ATOM 726 C CA . TYR A 1 118 ? 35.739 72.643 112.717 1.00 16.70 119 TYR A CA 1
ATOM 727 C C . TYR A 1 118 ? 35.811 71.844 111.401 1.00 15.30 119 TYR A C 1
ATOM 728 O O . TYR A 1 118 ? 36.279 70.693 111.399 1.00 15.39 119 TYR A O 1
ATOM 737 N N . PRO A 1 119 ? 35.390 72.443 110.268 1.00 14.64 120 PRO A N 1
ATOM 738 C CA . PRO A 1 119 ? 35.366 71.666 109.013 1.00 14.54 120 PRO A CA 1
ATOM 739 C C . PRO A 1 119 ? 36.744 71.563 108.386 1.00 13.71 120 PRO A C 1
ATOM 740 O O . PRO A 1 119 ? 37.506 72.526 108.354 1.00 15.45 120 PRO A O 1
ATOM 744 N N . LEU A 1 120 ? 37.069 70.391 107.852 1.00 12.74 121 LEU A N 1
ATOM 745 C CA . LEU A 1 120 ? 38.341 70.123 107.180 1.00 13.00 121 LEU A CA 1
ATOM 746 C C . LEU A 1 120 ? 38.225 70.018 105.656 1.00 12.73 121 LEU A C 1
ATOM 747 O O . LEU A 1 120 ? 39.235 70.140 104.969 1.00 14.39 121 LEU A O 1
ATOM 752 N N . PHE A 1 121 ? 37.004 69.770 105.187 1.00 12.32 122 PHE A N 1
ATOM 753 C CA . PHE A 1 121 ? 36.619 69.694 103.769 1.00 12.61 122 PHE A CA 1
ATOM 754 C C . PHE A 1 121 ? 37.139 68.471 103.060 1.00 12.31 122 PHE A C 1
ATOM 755 O O . PHE A 1 121 ? 38.114 67.845 103.485 1.00 13.70 122 PHE A O 1
ATOM 763 N N . VAL A 1 122 ? 36.468 68.124 101.970 1.00 12.10 123 VAL A N 1
ATOM 764 C CA . VAL A 1 122 ? 36.940 67.012 101.139 1.00 13.29 123 VAL A CA 1
ATOM 765 C C . VAL A 1 122 ? 37.325 67.426 99.740 1.00 12.57 123 VAL A C 1
ATOM 766 O O . VAL A 1 122 ? 37.851 66.589 99.014 1.00 13.78 123 VAL A O 1
ATOM 770 N N . THR A 1 123 ? 37.105 68.708 99.364 1.00 13.39 124 THR A N 1
ATOM 771 C CA . THR A 1 123 ? 37.598 69.245 98.111 1.00 13.49 124 THR A CA 1
ATOM 772 C C . THR A 1 123 ? 38.067 70.682 98.318 1.00 13.24 124 THR A C 1
ATOM 773 O O . THR A 1 123 ? 37.603 71.392 99.210 1.00 13.49 124 THR A O 1
ATOM 777 N N . VAL A 1 124 ? 38.971 71.095 97.438 1.00 13.73 125 VAL A N 1
ATOM 778 C CA . VAL A 1 124 ? 39.459 72.472 97.453 1.00 14.33 125 VAL A CA 1
ATOM 779 C C . VAL A 1 124 ? 38.314 73.459 97.255 1.00 13.83 125 VAL A C 1
ATOM 780 O O . VAL A 1 124 ? 38.294 74.535 97.866 1.00 15.04 125 VAL A O 1
ATOM 784 N N . GLY A 1 125 ? 37.385 73.149 96.369 1.00 14.49 126 GLY A N 1
ATOM 785 C CA . GLY A 1 125 ? 36.238 74.027 96.137 1.00 15.12 126 GLY A CA 1
ATOM 786 C C . GLY A 1 125 ? 35.375 74.225 97.357 1.00 14.21 126 GLY A C 1
ATOM 787 O O . GLY A 1 125 ? 34.876 75.326 97.596 1.00 15.13 126 GLY A O 1
ATOM 788 N N . ASP A 1 126 ? 35.144 73.146 98.107 1.00 14.20 127 ASP A N 1
ATOM 789 C CA . ASP A 1 126 ? 34.320 73.254 99.287 1.00 13.71 127 ASP A CA 1
ATOM 790 C C . ASP A 1 126 ? 35.017 74.124 100.344 1.00 13.29 127 ASP A C 1
ATOM 791 O O . ASP A 1 126 ? 34.362 74.931 101.021 1.00 14.78 127 ASP A O 1
ATOM 796 N N . TRP A 1 127 ? 36.330 73.950 100.481 1.00 13.25 128 TRP A N 1
ATOM 797 C CA . TRP A 1 127 ? 37.130 74.787 101.368 1.00 13.08 128 TRP A CA 1
ATOM 798 C C . TRP A 1 127 ? 37.012 76.276 100.951 1.00 13.11 128 TRP A C 1
ATOM 799 O O . TRP A 1 127 ? 36.695 77.149 101.764 1.00 13.88 128 TRP A O 1
ATOM 810 N N . LEU A 1 128 ? 37.236 76.569 99.674 1.00 12.80 129 LEU A N 1
ATOM 811 C CA . LEU A 1 128 ? 37.124 77.974 99.215 1.00 12.23 129 LEU A CA 1
ATOM 812 C C . LEU A 1 128 ? 35.735 78.527 99.455 1.00 12.29 129 LEU A C 1
ATOM 813 O O . LEU A 1 128 ? 35.584 79.683 99.891 1.00 14.24 129 LEU A O 1
ATOM 818 N N . ASP A 1 129 ? 34.699 77.739 99.209 1.00 12.74 130 ASP A N 1
ATOM 819 C CA . ASP A 1 129 ? 33.320 78.190 99.443 1.00 14.07 130 ASP A CA 1
ATOM 820 C C . ASP A 1 129 ? 33.069 78.580 100.899 1.00 14.66 130 ASP A C 1
ATOM 821 O O . ASP A 1 129 ? 32.300 79.477 101.177 1.00 15.85 130 ASP A O 1
ATOM 826 N N . SER A 1 130 ? 33.712 77.884 101.829 1.00 14.66 131 SER A N 1
ATOM 827 C CA . SER A 1 130 ? 33.507 78.162 103.255 1.00 14.41 131 SER A CA 1
ATOM 828 C C . SER A 1 130 ? 33.928 79.559 103.684 1.00 15.26 131 SER A C 1
ATOM 829 O O . SER A 1 130 ? 33.464 80.045 104.723 1.00 18.01 131 SER A O 1
ATOM 832 N N . ILE A 1 131 ? 34.814 80.172 102.905 1.00 14.27 132 ILE A N 1
ATOM 833 C CA . ILE A 1 131 ? 35.292 81.526 103.183 1.00 14.04 132 ILE A CA 1
ATOM 834 C C . ILE A 1 131 ? 34.849 82.463 102.066 1.00 14.25 132 ILE A C 1
ATOM 835 O O . ILE A 1 131 ? 35.379 83.562 101.938 1.00 15.83 132 ILE A O 1
ATOM 840 N N . LYS A 1 132 ? 33.822 82.070 101.306 1.00 14.63 133 LYS A N 1
ATOM 841 C CA . LYS A 1 132 ? 33.239 82.905 100.240 1.00 14.32 133 LYS A CA 1
ATOM 842 C C . LYS A 1 132 ? 34.250 83.265 99.144 1.00 14.19 133 LYS A C 1
ATOM 843 O O . LYS A 1 132 ? 34.106 84.281 98.474 1.00 16.54 133 LYS A O 1
ATOM 849 N N . MET A 1 133 ? 35.235 82.402 98.926 1.00 13.69 134 MET A N 1
ATOM 850 C CA . MET A 1 133 ? 36.311 82.575 97.951 1.00 14.33 134 MET A CA 1
ATOM 851 C C . MET A 1 133 ? 36.203 81.647 96.740 1.00 13.48 134 MET A C 1
ATOM 852 O O . MET A 1 133 ? 37.198 81.416 96.018 1.00 13.82 134 MET A O 1
ATOM 857 N N . GLY A 1 134 ? 35.011 81.075 96.549 1.00 14.86 135 GLY A N 1
ATOM 858 C CA . GLY A 1 134 ? 34.752 80.186 95.419 1.00 15.37 135 GLY A CA 1
ATOM 859 C C . GLY A 1 134 ? 35.053 80.740 94.052 1.00 16.56 135 GLY A C 1
ATOM 860 O O . GLY A 1 134 ? 35.324 79.978 93.122 1.00 16.67 135 GLY A O 1
ATOM 861 N N . GLN A 1 135 ? 35.040 82.058 93.907 1.00 16.19 136 GLN A N 1
ATOM 862 C CA A GLN A 1 135 ? 35.402 82.677 92.638 0.44 16.98 136 GLN A CA 1
ATOM 863 C CA B GLN A 1 135 ? 35.396 82.660 92.630 0.56 16.94 136 GLN A CA 1
ATOM 864 C C . GLN A 1 135 ? 36.818 82.322 92.190 1.00 15.65 136 GLN A C 1
ATOM 865 O O . GLN A 1 135 ? 37.119 82.420 90.995 1.00 19.79 136 GLN A O 1
ATOM 876 N N . TYR A 1 136 ? 37.692 81.935 93.145 1.00 14.71 137 TYR A N 1
ATOM 877 C CA . TYR A 1 136 ? 39.093 81.617 92.845 1.00 14.76 137 TYR A CA 1
ATOM 878 C C . TYR A 1 136 ? 39.350 80.134 92.598 1.00 13.63 137 TYR A C 1
ATOM 879 O O . TYR A 1 136 ? 40.512 79.739 92.459 1.00 14.21 137 TYR A O 1
ATOM 888 N N . LYS A 1 137 ? 38.304 79.302 92.580 1.00 14.53 138 LYS A N 1
ATOM 889 C CA . LYS A 1 137 ? 38.544 77.874 92.350 1.00 15.66 138 LYS A CA 1
ATOM 890 C C . LYS A 1 137 ? 39.319 77.650 91.064 1.00 13.62 138 LYS A C 1
ATOM 891 O O . LYS A 1 137 ? 40.280 76.878 91.048 1.00 14.51 138 LYS A O 1
ATOM 897 N N . SER A 1 138 ? 38.932 78.330 89.980 1.00 15.13 139 SER A N 1
ATOM 898 C CA . SER A 1 138 ? 39.634 78.157 88.706 1.00 15.85 139 SER A CA 1
ATOM 899 C C . SER A 1 138 ? 41.099 78.574 88.787 1.00 14.74 139 SER A C 1
ATOM 900 O O . SER A 1 138 ? 41.943 77.989 88.127 1.00 16.18 139 SER A O 1
ATOM 903 N N . ASN A 1 139 ? 41.418 79.580 89.597 1.00 14.63 140 ASN A N 1
ATOM 904 C CA . ASN A 1 139 ? 42.812 79.964 89.802 1.00 14.60 140 ASN A CA 1
ATOM 905 C C . ASN A 1 139 ? 43.633 78.841 90.413 1.00 13.77 140 ASN A C 1
ATOM 906 O O . ASN A 1 139 ? 44.751 78.557 89.971 1.00 14.76 140 ASN A O 1
ATOM 911 N N . PHE A 1 140 ? 43.082 78.213 91.450 1.00 13.06 141 PHE A N 1
ATOM 912 C CA . PHE A 1 140 ? 43.785 77.104 92.090 1.00 13.00 141 PHE A CA 1
ATOM 913 C C . PHE A 1 140 ? 43.923 75.913 91.119 1.00 13.24 141 PHE A C 1
ATOM 914 O O . PHE A 1 140 ? 44.992 75.285 91.017 1.00 14.49 141 PHE A O 1
ATOM 922 N N . MET A 1 141 ? 42.837 75.609 90.423 1.00 13.66 142 MET A N 1
ATOM 923 C CA A MET A 1 141 ? 42.858 74.458 89.517 0.42 15.27 142 MET A CA 1
ATOM 924 C CA B MET A 1 141 ? 42.824 74.460 89.495 0.58 14.52 142 MET A CA 1
ATOM 925 C C . MET A 1 141 ? 43.831 74.656 88.373 1.00 14.66 142 MET A C 1
ATOM 926 O O . MET A 1 141 ? 44.553 73.747 88.004 1.00 14.89 142 MET A O 1
ATOM 935 N N . ALA A 1 142 ? 43.894 75.861 87.833 1.00 14.19 143 ALA A N 1
ATOM 936 C CA . ALA A 1 142 ? 44.792 76.147 86.708 1.00 15.74 143 ALA A CA 1
ATOM 937 C C . ALA A 1 142 ? 46.261 76.025 87.092 1.00 14.69 143 ALA A C 1
ATOM 938 O O . ALA A 1 142 ? 47.090 75.717 86.236 1.00 16.14 143 ALA A O 1
ATOM 940 N N . ALA A 1 143 ? 46.552 76.291 88.370 1.00 14.22 144 ALA A N 1
ATOM 941 C CA . ALA A 1 143 ? 47.883 76.153 88.914 1.00 14.56 144 ALA A CA 1
ATOM 942 C C . ALA A 1 143 ? 48.211 74.742 89.391 1.00 13.87 144 ALA A C 1
ATOM 943 O O . ALA A 1 143 ? 49.342 74.483 89.796 1.00 14.94 144 ALA A O 1
ATOM 945 N N . GLY A 1 144 ? 47.217 73.855 89.366 1.00 13.71 145 GLY A N 1
ATOM 946 C CA . GLY A 1 144 ? 47.390 72.529 89.907 1.00 13.25 145 GLY A CA 1
ATOM 947 C C . GLY A 1 144 ? 47.430 72.434 91.421 1.00 13.07 145 GLY A C 1
ATOM 948 O O . GLY A 1 144 ? 47.866 71.397 91.945 1.00 13.73 145 GLY A O 1
ATOM 949 N N . PHE A 1 145 ? 46.965 73.480 92.106 1.00 13.41 146 PHE A N 1
ATOM 950 C CA . PHE A 1 145 ? 47.019 73.514 93.556 1.00 13.67 146 PHE A CA 1
ATOM 951 C C . PHE A 1 145 ? 45.682 73.015 94.079 1.00 14.37 146 PHE A C 1
ATOM 952 O O . PHE A 1 145 ? 44.824 73.790 94.454 1.00 15.61 146 PHE A O 1
ATOM 960 N N . THR A 1 146 ? 45.524 71.690 94.115 1.00 14.26 147 THR A N 1
ATOM 961 C CA . THR A 1 146 ? 44.222 71.090 94.382 1.00 16.02 147 THR A CA 1
ATOM 962 C C . THR A 1 146 ? 44.217 70.243 95.661 1.00 15.71 147 THR A C 1
ATOM 963 O O . THR A 1 146 ? 43.143 69.829 96.102 1.00 19.62 147 THR A O 1
ATOM 967 N N . THR A 1 147 ? 45.394 69.933 96.225 1.00 15.27 148 THR A N 1
ATOM 968 C CA . THR A 1 147 ? 45.496 69.138 97.445 1.00 16.26 148 THR A CA 1
ATOM 969 C C . THR A 1 147 ? 45.823 70.043 98.622 1.00 17.08 148 THR A C 1
ATOM 970 O O . THR A 1 147 ? 46.490 71.082 98.474 1.00 16.32 148 THR A O 1
ATOM 974 N N . PHE A 1 148 ? 45.371 69.648 99.812 1.00 18.00 149 PHE A N 1
ATOM 975 C CA A PHE A 1 148 ? 45.704 70.319 101.079 0.50 17.75 149 PHE A CA 1
ATOM 976 C CA B PHE A 1 148 ? 45.695 70.518 100.923 0.50 16.35 149 PHE A CA 1
ATOM 977 C C . PHE A 1 148 ? 47.198 70.454 101.236 1.00 16.97 149 PHE A C 1
ATOM 978 O O . PHE A 1 148 ? 47.732 71.468 101.654 1.00 16.70 149 PHE A O 1
ATOM 993 N N . ASP A 1 149 ? 47.903 69.346 100.971 1.00 19.28 150 ASP A N 1
ATOM 994 C CA . ASP A 1 149 ? 49.354 69.363 101.144 1.00 23.04 150 ASP A CA 1
ATOM 995 C C . ASP A 1 149 ? 50.032 70.458 100.347 1.00 21.98 150 ASP A C 1
ATOM 996 O O . ASP A 1 149 ? 50.915 71.143 100.874 1.00 32.76 150 ASP A O 1
ATOM 1001 N N . LEU A 1 150 ? 49.608 70.642 99.095 1.00 20.46 151 LEU A N 1
ATOM 1002 C CA A LEU A 1 150 ? 50.096 71.718 98.236 0.60 20.22 151 LEU A CA 1
ATOM 1003 C CA B LEU A 1 150 ? 50.178 71.729 98.332 0.40 20.91 151 LEU A CA 1
ATOM 1004 C C . LEU A 1 150 ? 49.757 73.095 98.884 1.00 22.41 151 LEU A C 1
ATOM 1005 O O . LEU A 1 150 ? 50.640 73.963 99.138 1.00 26.78 151 LEU A O 1
ATOM 1014 N N . ILE A 1 151 ? 48.471 73.288 99.147 1.00 16.30 152 ILE A N 1
ATOM 1015 C CA . ILE A 1 151 ? 47.977 74.594 99.600 1.00 16.01 152 ILE A CA 1
ATOM 1016 C C . ILE A 1 151 ? 48.479 75.001 100.985 1.00 16.18 152 ILE A C 1
ATOM 1017 O O . ILE A 1 151 ? 48.678 76.195 101.242 1.00 15.86 152 ILE A O 1
ATOM 1022 N N . SER A 1 152 ? 48.763 74.016 101.829 1.00 16.86 153 SER A N 1
ATOM 1023 C CA A SER A 1 152 ? 49.049 74.283 103.243 0.85 17.12 153 SER A CA 1
ATOM 1024 C CA B SER A 1 152 ? 49.087 74.207 103.248 0.15 17.91 153 SER A CA 1
ATOM 1025 C C . SER A 1 152 ? 50.283 75.128 103.517 1.00 19.34 153 SER A C 1
ATOM 1026 O O . SER A 1 152 ? 50.372 75.749 104.573 1.00 23.90 153 SER A O 1
ATOM 1031 N N . ARG A 1 153 ? 51.227 75.140 102.587 1.00 20.71 154 ARG A N 1
ATOM 1032 C CA . ARG A 1 153 ? 52.462 75.902 102.744 1.00 24.47 154 ARG A CA 1
ATOM 1033 C C . ARG A 1 153 ? 52.439 77.219 101.988 1.00 23.47 154 ARG A C 1
ATOM 1034 O O . ARG A 1 153 ? 53.440 77.927 101.998 1.00 29.29 154 ARG A O 1
ATOM 1036 N N . MET A 1 154 ? 51.326 77.563 101.331 1.00 21.80 155 MET A N 1
ATOM 1037 C CA . MET A 1 154 ? 51.261 78.794 100.522 1.00 18.91 155 MET A CA 1
ATOM 1038 C C . MET A 1 154 ? 51.281 80.032 101.391 1.00 19.13 155 MET A C 1
ATOM 1039 O O . MET A 1 154 ? 50.579 80.127 102.392 1.00 22.80 155 MET A O 1
ATOM 1044 N N . SER A 1 155 ? 52.124 80.975 100.983 1.00 19.65 156 SER A N 1
ATOM 1045 C CA . SER A 1 155 ? 52.215 82.282 101.589 1.00 19.48 156 SER A CA 1
ATOM 1046 C C . SER A 1 155 ? 51.288 83.260 100.888 1.00 19.44 156 SER A C 1
ATOM 1047 O O . SER A 1 155 ? 50.716 82.962 99.837 1.00 18.36 156 SER A O 1
ATOM 1050 N N . ILE A 1 156 ? 51.158 84.451 101.455 1.00 20.28 157 ILE A N 1
ATOM 1051 C CA A ILE A 1 156 ? 50.445 85.523 100.798 0.63 22.09 157 ILE A CA 1
ATOM 1052 C CA B ILE A 1 156 ? 50.430 85.531 100.784 0.37 22.05 157 ILE A CA 1
ATOM 1053 C C . ILE A 1 156 ? 50.976 85.768 99.377 1.00 19.97 157 ILE A C 1
ATOM 1054 O O . ILE A 1 156 ? 50.198 85.998 98.454 1.00 19.20 157 ILE A O 1
ATOM 1063 N N . ASP A 1 157 ? 52.298 85.712 99.205 1.00 19.56 158 ASP A N 1
ATOM 1064 C CA . ASP A 1 157 ? 52.876 85.947 97.876 1.00 19.58 158 ASP A CA 1
ATOM 1065 C C . ASP A 1 157 ? 52.455 84.845 96.920 1.00 18.02 158 ASP A C 1
ATOM 1066 O O . ASP A 1 157 ? 52.144 85.102 95.765 1.00 17.83 158 ASP A O 1
ATOM 1071 N N . ASP A 1 158 ? 52.444 83.605 97.401 1.00 16.23 159 ASP A N 1
ATOM 1072 C CA . ASP A 1 158 ? 52.052 82.484 96.540 1.00 16.57 159 ASP A CA 1
ATOM 1073 C C . ASP A 1 158 ? 50.587 82.632 96.053 1.00 16.43 159 ASP A C 1
ATOM 1074 O O . ASP A 1 158 ? 50.255 82.338 94.910 1.00 17.07 159 ASP A O 1
ATOM 1079 N N . ILE A 1 159 ? 49.733 83.085 96.963 1.00 15.70 160 ILE A N 1
ATOM 1080 C CA A ILE A 1 159 ? 48.311 83.325 96.709 0.54 16.63 160 ILE A CA 1
ATOM 1081 C CA B ILE A 1 159 ? 48.312 83.316 96.707 0.46 17.02 160 ILE A CA 1
ATOM 1082 C C . ILE A 1 159 ? 48.128 84.478 95.721 1.00 17.85 160 ILE A C 1
ATOM 1083 O O . ILE A 1 159 ? 47.350 84.384 94.771 1.00 17.45 160 ILE A O 1
ATOM 1092 N N . ARG A 1 160 ? 48.865 85.570 95.927 1.00 17.80 161 ARG A N 1
ATOM 1093 C CA . ARG A 1 160 ? 48.806 86.712 94.989 1.00 18.68 161 ARG A CA 1
ATOM 1094 C C . ARG A 1 160 ? 49.206 86.250 93.592 1.00 17.80 161 ARG A C 1
ATOM 1095 O O . ARG A 1 160 ? 48.565 86.601 92.589 1.00 19.69 161 ARG A O 1
ATOM 1103 N N . ARG A 1 161 ? 50.240 85.414 93.531 1.00 17.64 162 ARG A N 1
ATOM 1104 C CA . ARG A 1 161 ? 50.778 84.948 92.262 1.00 18.44 162 ARG A CA 1
ATOM 1105 C C . ARG A 1 161 ? 49.866 84.053 91.438 1.00 18.32 162 ARG A C 1
ATOM 1106 O O . ARG A 1 161 ? 50.046 83.970 90.233 1.00 22.02 162 A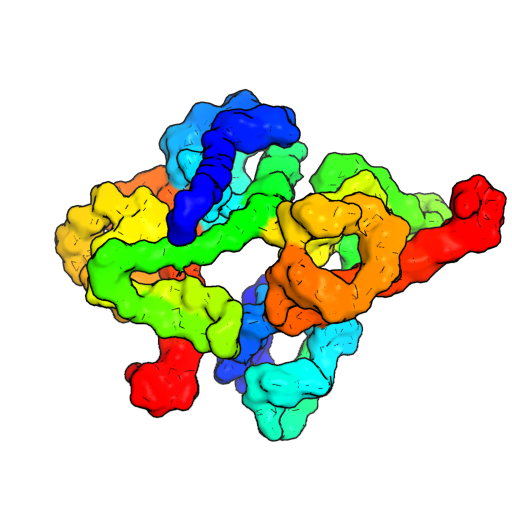RG A O 1
ATOM 1114 N N . ILE A 1 162 ? 48.887 83.417 92.069 1.00 17.89 163 ILE A N 1
ATOM 1115 C CA A ILE A 1 162 ? 47.928 82.668 91.250 0.76 17.10 163 ILE A CA 1
ATOM 1116 C CA B ILE A 1 162 ? 47.840 82.627 91.434 0.24 18.95 163 ILE A CA 1
ATOM 1117 C C . ILE A 1 162 ? 46.756 83.520 90.807 1.00 17.27 163 ILE A C 1
ATOM 1118 O O . ILE A 1 162 ? 45.881 83.044 90.107 1.00 17.53 163 ILE A O 1
ATOM 1127 N N . GLY A 1 163 ? 46.783 84.814 91.147 1.00 16.22 164 GLY A N 1
ATOM 1128 C CA . GLY A 1 163 ? 45.765 85.742 90.679 1.00 16.90 164 GLY A CA 1
ATOM 1129 C C . GLY A 1 163 ? 44.780 86.282 91.703 1.00 17.17 164 GLY A C 1
ATOM 1130 O O . GLY A 1 163 ? 43.822 86.960 91.323 1.00 18.86 164 GLY A O 1
ATOM 1131 N N . VAL A 1 164 ? 44.985 85.993 92.992 1.00 15.77 165 VAL A N 1
ATOM 1132 C CA . VAL A 1 164 ? 44.167 86.610 94.034 1.00 15.86 165 VAL A CA 1
ATOM 1133 C C . VAL A 1 164 ? 44.817 87.955 94.343 1.00 16.26 165 VAL A C 1
ATOM 1134 O O . VAL A 1 164 ? 45.844 88.028 95.017 1.00 18.28 165 VAL A O 1
ATOM 1138 N N . ILE A 1 165 ? 44.241 89.002 93.766 1.00 15.34 166 ILE A N 1
ATOM 1139 C CA . ILE A 1 165 ? 44.853 90.338 93.746 1.00 16.77 166 ILE A CA 1
ATOM 1140 C C . ILE A 1 165 ? 44.443 91.170 94.964 1.00 15.61 166 ILE A C 1
ATOM 1141 O O . ILE A 1 165 ? 45.246 91.944 95.474 1.00 18.68 166 ILE A O 1
ATOM 1146 N N . LEU A 1 166 ? 43.208 91.021 95.417 1.00 15.65 167 LEU A N 1
ATOM 1147 C CA . LEU A 1 166 ? 42.709 91.874 96.499 1.00 15.73 167 LEU A CA 1
ATOM 1148 C C . LEU A 1 166 ? 43.323 91.475 97.820 1.00 16.06 167 LEU A C 1
ATOM 1149 O O . LEU A 1 166 ? 43.247 90.312 98.204 1.00 16.28 167 LEU A O 1
ATOM 1154 N N . ILE A 1 167 ? 43.925 92.416 98.533 1.00 16.62 168 ILE A N 1
ATOM 1155 C CA . ILE A 1 167 ? 44.621 92.123 99.794 1.00 17.47 168 ILE A CA 1
ATOM 1156 C C . ILE A 1 167 ? 43.712 91.477 100.838 1.00 15.62 168 ILE A C 1
ATOM 1157 O O . ILE A 1 167 ? 44.129 90.543 101.529 1.00 16.86 168 ILE A O 1
ATOM 1162 N N . GLY A 1 168 ? 42.467 91.915 100.922 1.00 14.81 169 GLY A N 1
ATOM 1163 C CA . GLY A 1 168 ? 41.541 91.360 101.906 1.00 15.14 169 GLY A CA 1
ATOM 1164 C C . GLY A 1 168 ? 41.226 89.907 101.602 1.00 14.98 169 GLY A C 1
ATOM 1165 O O . GLY A 1 168 ? 40.990 89.122 102.516 1.00 16.43 169 GLY A O 1
ATOM 1166 N N . HIS A 1 169 ? 41.255 89.526 100.328 1.00 14.62 170 HIS A N 1
ATOM 1167 C CA . HIS A 1 169 ? 41.037 88.120 99.933 1.00 13.76 170 HIS A CA 1
ATOM 1168 C C . HIS A 1 169 ? 42.286 87.287 100.184 1.00 14.08 170 HIS A C 1
ATOM 1169 O O . HIS A 1 169 ? 42.199 86.154 100.676 1.00 14.78 170 HIS A O 1
ATOM 1176 N N . GLN A 1 170 ? 43.455 87.844 99.887 1.00 14.88 171 GLN A N 1
ATOM 1177 C CA . GLN A 1 170 ? 44.718 87.139 100.143 1.00 15.32 171 GLN A CA 1
ATOM 1178 C C . GLN A 1 170 ? 44.821 86.797 101.617 1.00 15.60 171 GLN A C 1
ATOM 1179 O O . GLN A 1 170 ? 45.128 85.655 101.989 1.00 16.66 171 GLN A O 1
ATOM 1185 N N . ARG A 1 171 ? 44.562 87.807 102.456 1.00 15.67 172 ARG A N 1
ATOM 1186 C CA . ARG A 1 171 ? 44.690 87.650 103.902 1.00 15.85 172 ARG A CA 1
ATOM 1187 C C . ARG A 1 171 ? 43.697 86.628 104.426 1.00 15.96 172 ARG A C 1
ATOM 1188 O O . ARG A 1 171 ? 44.025 85.817 105.317 1.00 16.18 172 ARG A O 1
ATOM 1196 N N . ARG A 1 172 ? 42.474 86.677 103.901 1.00 14.39 173 ARG A N 1
ATOM 1197 C CA . ARG A 1 172 ? 41.438 85.713 104.296 1.00 14.96 173 ARG A CA 1
ATOM 1198 C C . ARG A 1 172 ? 41.858 84.275 104.006 1.00 14.62 173 ARG A C 1
ATOM 1199 O O . ARG A 1 172 ? 41.727 83.373 104.852 1.00 15.23 173 ARG A O 1
ATOM 1207 N N . ILE A 1 173 ? 42.341 84.063 102.798 1.00 13.35 174 ILE A N 1
ATOM 1208 C CA . ILE A 1 173 ? 42.759 82.741 102.375 1.00 13.54 174 ILE A CA 1
ATOM 1209 C C . ILE A 1 173 ? 43.914 82.257 103.235 1.00 13.91 174 ILE A C 1
ATOM 1210 O O . ILE A 1 173 ? 43.897 81.109 103.707 1.00 14.83 174 ILE A O 1
ATOM 1215 N N . VAL A 1 174 ? 44.937 83.075 103.443 1.00 15.13 175 VAL A N 1
ATOM 1216 C CA A VAL A 1 174 ? 46.108 82.607 104.193 0.50 16.32 175 VAL A CA 1
ATOM 1217 C CA B VAL A 1 174 ? 46.112 82.624 104.209 0.50 16.24 175 VAL A CA 1
ATOM 1218 C C . VAL A 1 174 ? 45.731 82.338 105.659 1.00 16.28 175 VAL A C 1
ATOM 1219 O O . VAL A 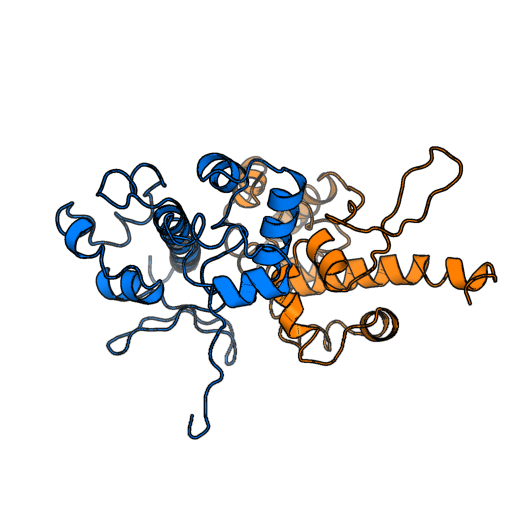1 174 ? 46.190 81.344 106.255 1.00 16.38 175 VAL A O 1
ATOM 1226 N N . SER A 1 175 ? 44.847 83.148 106.236 1.00 15.62 176 SER A N 1
ATOM 1227 C CA . SER A 1 175 ? 44.410 82.879 107.606 1.00 15.80 176 SER A CA 1
ATOM 1228 C C . SER A 1 175 ? 43.679 81.537 107.705 1.00 14.37 176 SER A C 1
ATOM 1229 O O . SER A 1 175 ? 43.883 80.789 108.655 1.00 15.64 176 SER A O 1
ATOM 1232 N N . SER A 1 176 ? 42.800 81.277 106.752 1.00 13.77 177 SER A N 1
ATOM 1233 C CA . SER A 1 176 ? 42.069 80.009 106.696 1.00 13.28 177 SER A CA 1
ATOM 1234 C C . SER A 1 176 ? 43.031 78.822 106.575 1.00 13.21 177 SER A C 1
ATOM 1235 O O . SER A 1 176 ? 42.861 77.810 107.262 1.00 14.38 177 SER A O 1
ATOM 1238 N N . ILE A 1 177 ? 44.008 78.947 105.678 1.00 13.35 178 ILE A N 1
ATOM 1239 C CA . ILE A 1 177 ? 45.048 77.915 105.511 1.00 14.27 178 ILE A CA 1
ATOM 1240 C C . ILE A 1 177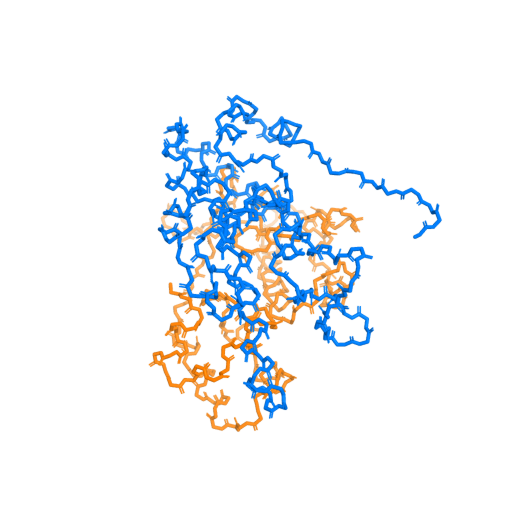 ? 45.733 77.634 106.849 1.00 14.42 178 ILE A C 1
ATOM 1241 O O . ILE A 1 177 ? 45.947 76.493 107.229 1.00 14.53 178 ILE A O 1
ATOM 1246 N N . GLN A 1 178 ? 46.099 78.689 107.558 1.00 15.54 179 GLN A N 1
ATOM 1247 C CA . GLN A 1 178 ? 46.805 78.525 108.829 1.00 15.80 179 GLN A CA 1
ATOM 1248 C C . GLN A 1 178 ? 45.977 77.744 109.851 1.00 15.12 179 GLN A C 1
ATOM 1249 O O . GLN A 1 178 ? 46.485 76.852 110.515 1.00 15.54 179 GLN A O 1
ATOM 1255 N N . THR A 1 179 ? 44.702 78.066 109.957 1.00 14.42 180 THR A N 1
ATOM 1256 C CA . THR A 1 179 ? 43.848 77.378 110.919 1.00 15.07 180 THR A CA 1
ATOM 1257 C C . THR A 1 179 ? 43.567 75.933 110.498 1.00 13.96 180 THR A C 1
ATOM 1258 O O . THR A 1 179 ? 43.590 75.003 111.324 1.00 15.24 180 THR A O 1
ATOM 1262 N N . LEU A 1 180 ? 43.362 75.720 109.203 1.00 13.27 181 LEU A N 1
ATOM 1263 C CA . LEU A 1 180 ? 43.172 74.348 108.709 1.00 13.17 181 LEU A CA 1
ATOM 1264 C C . LEU A 1 180 ? 44.446 73.512 108.923 1.00 13.42 181 LEU A C 1
ATOM 1265 O O . LEU A 1 180 ? 44.389 72.351 109.368 1.00 14.04 181 LEU A O 1
ATOM 1270 N N . ARG A 1 181 ? 45.608 74.107 108.672 1.00 13.16 182 ARG A N 1
ATOM 1271 C CA . ARG A 1 181 ? 46.873 73.409 108.835 1.00 14.33 182 ARG A CA 1
ATOM 1272 C C . ARG A 1 181 ? 47.101 73.032 110.284 1.00 13.63 182 ARG A C 1
ATOM 1273 O O . ARG A 1 181 ? 47.626 71.950 110.571 1.00 14.00 182 ARG A O 1
ATOM 1281 N N . LEU A 1 182 ? 46.741 73.915 111.216 1.00 13.34 183 LEU A N 1
ATOM 1282 C CA . LEU A 1 182 ? 46.824 73.598 112.641 1.00 13.33 183 LEU A CA 1
ATOM 1283 C C . LEU A 1 182 ? 46.016 72.355 112.996 1.00 12.45 183 LEU A C 1
ATOM 1284 O O . LEU A 1 182 ? 46.512 71.445 113.680 1.00 14.04 183 LEU A O 1
ATOM 1289 N N . HIS A 1 183 ? 44.793 72.298 112.503 1.00 12.58 184 HIS A N 1
ATOM 1290 C CA . HIS A 1 183 ? 43.951 71.137 112.765 1.00 12.61 184 HIS A CA 1
ATOM 1291 C C . HIS A 1 183 ? 44.501 69.858 112.137 1.00 12.56 184 HIS A C 1
ATOM 1292 O O . HIS A 1 183 ? 44.515 68.817 112.773 1.00 13.49 184 HIS A O 1
ATOM 1299 N N . MET A 1 184 ? 44.945 69.956 110.899 1.00 12.63 185 MET A N 1
ATOM 1300 C CA . MET A 1 184 ? 45.499 68.791 110.231 1.00 13.00 185 MET A CA 1
ATOM 1301 C C . MET A 1 184 ? 46.768 68.311 110.903 1.00 13.15 185 MET A C 1
ATOM 1302 O O . MET A 1 184 ? 46.954 67.089 111.068 1.00 14.64 185 MET A O 1
ATOM 1307 N N . MET A 1 185 ? 47.638 69.221 111.335 1.00 14.02 186 MET A N 1
ATOM 1308 C CA A MET A 1 185 ? 48.861 68.832 112.041 0.56 15.33 186 MET A CA 1
ATOM 1309 C CA B MET A 1 185 ? 48.859 68.809 112.032 0.44 15.61 186 MET A CA 1
ATOM 1310 C C . MET A 1 185 ? 48.525 68.151 113.355 1.00 15.18 186 MET A C 1
ATOM 1311 O O . MET A 1 185 ? 49.137 67.144 113.729 1.00 16.17 186 MET A O 1
ATOM 1320 N N . HIS A 1 186 ? 47.575 68.710 114.085 1.00 13.57 187 HIS A N 1
ATOM 1321 C CA . HIS A 1 186 ? 47.146 68.095 115.325 1.00 13.93 187 HIS A CA 1
ATOM 1322 C C . HIS A 1 186 ? 46.678 66.650 115.129 1.00 14.08 187 HIS A C 1
ATOM 1323 O O . HIS A 1 186 ? 47.098 65.736 115.873 1.00 15.14 187 HIS A O 1
ATOM 1330 N N . ILE A 1 187 ? 45.829 66.454 114.132 1.00 12.92 188 ILE A N 1
ATOM 1331 C CA . ILE A 1 187 ? 45.356 65.103 113.834 1.00 12.52 188 ILE A CA 1
ATOM 1332 C C . ILE A 1 187 ? 46.523 64.186 113.491 1.00 13.31 188 ILE A C 1
ATOM 1333 O O . ILE A 1 187 ? 46.611 63.056 114.019 1.00 14.22 188 ILE A O 1
ATOM 1338 N N . GLN A 1 188 ? 47.433 64.642 112.649 1.00 13.90 189 GLN A N 1
ATOM 1339 C CA . GLN A 1 188 ? 48.605 63.820 112.323 1.00 16.42 189 GLN A CA 1
ATOM 1340 C C . GLN A 1 188 ? 49.428 63.453 113.568 1.00 16.97 189 GLN A C 1
ATOM 1341 O O . GLN A 1 188 ? 49.875 62.302 113.740 1.00 18.94 189 GLN A O 1
ATOM 1347 N N . GLU A 1 189 ? 49.622 64.423 114.446 1.00 17.70 190 GLU A N 1
ATOM 1348 C CA . GLU A 1 189 ? 50.400 64.236 115.678 1.00 20.61 190 GLU A CA 1
ATOM 1349 C C . GLU A 1 189 ? 49.757 63.223 116.617 1.00 19.80 190 GLU A C 1
ATOM 1350 O O . GLU A 1 189 ? 50.462 62.530 117.329 1.00 20.66 190 GLU A O 1
ATOM 1356 N N . LYS A 1 190 ? 48.416 63.188 116.595 1.00 15.90 191 LYS A N 1
ATOM 1357 C CA . LYS A 1 190 ? 47.713 62.216 117.405 1.00 18.76 191 LYS A CA 1
ATOM 1358 C C . LYS A 1 190 ? 47.970 60.766 116.977 1.00 18.74 191 LYS A C 1
ATOM 1359 O O . LYS A 1 190 ? 47.827 59.859 117.783 1.00 21.38 191 LYS A O 1
ATOM 1365 N N . GLY A 1 191 ? 48.367 60.567 115.718 1.00 18.42 192 GLY A N 1
ATOM 1366 C CA . GLY A 1 191 ? 49.070 59.342 115.311 1.00 19.56 192 GLY A CA 1
ATOM 1367 C C . GLY A 1 191 ? 48.259 58.259 114.633 1.00 18.20 192 GLY A C 1
ATOM 1368 O O . GLY A 1 191 ? 48.790 57.189 114.339 1.00 20.83 192 GLY A O 1
ATOM 1369 N N . PHE A 1 192 ? 46.968 58.476 114.441 1.00 16.27 193 PHE A N 1
ATOM 1370 C CA . PHE A 1 192 ? 46.108 57.474 113.792 1.00 14.97 193 PHE A CA 1
ATOM 1371 C C . PHE A 1 192 ? 45.989 57.728 112.292 1.00 15.36 193 PHE A C 1
ATOM 1372 O O . PHE A 1 192 ? 46.299 56.853 111.479 1.00 17.46 193 PHE A O 1
ATOM 1380 N N . HIS A 1 193 ? 45.519 58.919 111.915 1.00 14.97 194 HIS A N 1
ATOM 1381 C CA . HIS A 1 193 ? 45.488 59.327 110.502 1.00 15.37 194 HIS A CA 1
ATOM 1382 C C . HIS A 1 193 ? 46.666 60.235 110.210 1.00 16.70 194 HIS A C 1
ATOM 1383 O O . HIS A 1 193 ? 46.636 61.439 110.460 1.00 19.21 194 HIS A O 1
ATOM 1390 N N . VAL A 1 194 ? 47.733 59.631 109.725 1.00 18.76 195 VAL A N 1
ATOM 1391 C CA . VAL A 1 194 ? 48.999 60.341 109.575 1.00 21.57 195 VAL A CA 1
ATOM 1392 C C . VAL A 1 194 ? 49.249 60.721 108.133 1.00 25.66 195 VAL A C 1
ATOM 1393 O O . VAL A 1 194 ? 50.175 61.493 107.877 1.00 30.75 195 VAL A O 1
ATOM 1398 N N . GLN B 1 34 ? 56.522 87.347 118.572 1.00 32.32 35 GLN B N 1
ATOM 1399 C CA . GLN B 1 34 ? 56.919 85.891 118.554 1.00 29.71 35 GLN B CA 1
ATOM 1400 C C . GLN B 1 34 ? 55.685 85.021 118.701 1.00 26.36 35 GLN B C 1
ATOM 1401 O O . GLN B 1 34 ? 54.896 85.229 119.612 1.00 28.37 35 GLN B O 1
ATOM 1407 N N . SER B 1 35 ? 55.510 84.050 117.816 1.00 24.61 36 SER B N 1
ATOM 1408 C CA . SER B 1 35 ? 54.393 83.111 117.961 1.00 23.16 36 SER B CA 1
ATOM 1409 C C . SER B 1 35 ? 54.699 82.102 119.064 1.00 21.22 36 SER B C 1
ATOM 1410 O O . SER B 1 35 ? 55.851 81.858 119.416 1.00 21.58 36 SER B O 1
ATOM 1413 N N . VAL B 1 36 ? 53.645 81.487 119.574 1.00 19.40 37 VAL B N 1
ATOM 1414 C CA . VAL B 1 36 ? 53.797 80.394 120.542 1.00 19.20 37 VAL B CA 1
ATOM 1415 C C . VAL B 1 36 ? 54.654 79.277 119.943 1.00 19.22 37 VAL B C 1
ATOM 1416 O O . VAL B 1 36 ? 55.511 78.744 120.623 1.00 20.25 37 VAL B O 1
ATOM 1420 N N . GLY B 1 37 ? 54.444 78.957 118.669 1.00 19.14 38 GLY B N 1
ATOM 1421 C CA . GLY B 1 37 ? 55.245 77.947 117.999 1.00 20.66 38 GLY B CA 1
ATOM 1422 C C . GLY B 1 37 ? 56.730 78.254 117.974 1.00 21.21 38 GLY B C 1
ATOM 1423 O O . GLY B 1 37 ? 57.567 77.384 118.271 1.00 23.14 38 GLY B O 1
ATOM 1424 N N . GLU B 1 38 ? 57.063 79.492 117.606 1.00 22.15 39 GLU B N 1
ATOM 1425 C CA . GLU B 1 38 ? 58.455 79.952 117.607 1.00 24.20 39 GLU B CA 1
ATOM 1426 C C . GLU B 1 38 ? 59.065 79.853 118.998 1.00 23.49 39 GLU B C 1
ATOM 1427 O O . GLU B 1 38 ? 60.205 79.404 119.153 1.00 25.50 39 GLU B O 1
ATOM 1433 N N . TRP B 1 39 ? 58.304 80.303 119.996 1.00 21.88 40 TRP B N 1
ATOM 1434 C CA . TRP B 1 39 ? 58.736 80.247 121.390 1.00 22.96 40 TRP B CA 1
ATOM 1435 C C . TRP B 1 39 ? 58.980 78.791 121.812 1.00 21.95 40 TRP B C 1
ATOM 1436 O O . TRP B 1 39 ? 60.042 78.475 122.315 1.00 24.14 40 TRP B O 1
ATOM 1447 N N . LEU B 1 40 ? 58.023 77.904 121.531 1.00 21.69 41 LEU B N 1
ATOM 1448 C CA . LEU B 1 40 ? 58.183 76.509 121.889 1.00 20.70 41 LEU B CA 1
ATOM 1449 C C . LEU B 1 40 ? 59.368 75.855 121.177 1.00 22.74 41 LEU B C 1
ATOM 1450 O O . LEU B 1 40 ? 60.097 75.062 121.783 1.00 24.79 41 LEU B O 1
ATOM 1455 N N . GLU B 1 41 ? 59.583 76.219 119.912 1.00 23.57 42 GLU B N 1
ATOM 1456 C CA . GLU B 1 41 ? 60.731 75.721 119.155 1.00 25.50 42 GLU B CA 1
ATOM 1457 C C . GLU B 1 41 ? 62.030 76.126 119.834 1.00 27.92 42 GLU B C 1
ATOM 1458 O O . GLU B 1 41 ? 62.958 75.314 119.939 1.00 28.65 42 GLU B O 1
ATOM 1464 N N . SER B 1 42 ? 62.074 77.364 120.337 1.00 26.82 43 SER B N 1
ATOM 1465 C CA . SER B 1 42 ? 63.287 77.888 120.968 1.00 29.23 43 SER B CA 1
ATOM 1466 C C . SER B 1 42 ? 63.666 77.133 122.240 1.00 28.64 43 SER B C 1
ATOM 1467 O O . SER B 1 42 ? 64.827 77.114 122.611 1.00 33.50 43 SER B O 1
ATOM 1470 N N . ILE B 1 43 ? 62.692 76.484 122.875 1.00 27.28 44 ILE B N 1
ATOM 1471 C CA . ILE B 1 43 ? 62.926 75.695 124.093 1.00 29.25 44 ILE B CA 1
ATOM 1472 C C . ILE B 1 43 ? 62.783 74.173 123.901 1.00 28.41 44 ILE B C 1
ATOM 1473 O O . ILE B 1 43 ? 62.785 73.424 124.873 1.00 30.89 44 ILE B O 1
ATOM 1478 N N . GLY B 1 44 ? 62.675 73.720 122.651 1.00 27.50 45 GLY B N 1
ATOM 1479 C CA . GLY B 1 44 ? 62.630 72.288 122.343 1.00 27.50 45 GLY B CA 1
ATOM 1480 C C . GLY B 1 44 ? 61.321 71.587 122.658 1.00 26.76 45 GLY B C 1
ATOM 1481 O O . GLY B 1 44 ? 61.286 70.358 122.777 1.00 29.34 45 GLY B O 1
ATOM 1482 N N . LEU B 1 45 ? 60.236 72.354 122.778 1.00 23.35 46 LEU B N 1
ATOM 1483 C CA . LEU B 1 45 ? 58.928 71.799 123.154 1.00 21.87 46 LEU B CA 1
ATOM 1484 C C . LEU B 1 45 ? 57.840 72.023 122.081 1.00 21.17 46 LEU B C 1
ATOM 1485 O O . LEU B 1 45 ? 56.639 71.989 122.353 1.00 19.46 46 LEU B O 1
ATOM 1490 N N . GLN B 1 46 ? 58.270 72.201 120.844 1.00 22.11 47 GLN B N 1
ATOM 1491 C CA . GLN B 1 46 ? 57.334 72.385 119.717 1.00 23.08 47 GLN B CA 1
ATOM 1492 C C . GLN B 1 46 ? 56.277 71.291 119.504 1.00 21.21 47 GLN B C 1
ATOM 1493 O O . GLN B 1 46 ? 55.224 71.579 118.906 1.00 19.82 47 GLN B O 1
ATOM 1499 N N . GLN B 1 47 ? 56.519 70.064 119.990 1.00 21.00 48 GLN B N 1
ATOM 1500 C CA A GLN B 1 47 ? 55.505 69.016 119.870 0.56 20.99 48 GLN B CA 1
ATOM 1501 C CA B GLN B 1 47 ? 55.518 68.988 119.917 0.44 21.77 48 GLN B CA 1
ATOM 1502 C C . GLN B 1 47 ? 54.198 69.363 120.577 1.00 19.31 48 GLN B C 1
ATOM 1503 O O . GLN B 1 47 ? 53.167 68.765 120.296 1.00 19.88 48 GLN B O 1
ATOM 1514 N N . TYR B 1 48 ? 54.251 70.323 121.506 1.00 18.38 49 TYR B N 1
ATOM 1515 C CA . TYR B 1 48 ? 53.059 70.788 122.216 1.00 17.28 49 TYR B CA 1
ATOM 1516 C C . TYR B 1 48 ? 52.355 72.007 121.612 1.00 15.78 49 TYR B C 1
ATOM 1517 O O . TYR B 1 48 ? 51.378 72.490 122.189 1.00 16.19 49 TYR B O 1
ATOM 1526 N N . GLU B 1 49 ? 52.830 72.509 120.467 1.00 15.65 50 GLU B N 1
ATOM 1527 C CA . GLU B 1 49 ? 52.204 73.680 119.872 1.00 16.40 50 GLU B CA 1
ATOM 1528 C C . GLU B 1 49 ? 50.724 73.523 119.659 1.00 14.02 50 GLU B C 1
ATOM 1529 O O . GLU B 1 49 ? 49.944 74.388 120.052 1.00 15.51 50 GLU B O 1
ATOM 1535 N N . SER B 1 50 ? 50.290 72.430 119.031 1.00 14.86 51 SER B N 1
ATOM 1536 C CA A SER B 1 50 ? 48.867 72.329 118.732 0.49 15.35 51 SER B CA 1
ATOM 1537 C CA B SER B 1 50 ? 48.884 72.252 118.714 0.51 15.38 51 SER B CA 1
ATOM 1538 C C . SER B 1 50 ? 48.017 72.223 119.991 1.00 14.35 51 SER B C 1
ATOM 1539 O O . SER B 1 50 ? 46.942 72.825 120.053 1.00 15.02 51 SER B O 1
ATOM 1544 N N . LYS B 1 51 ? 48.499 71.504 121.001 1.00 14.61 52 LYS B N 1
ATOM 1545 C CA . LYS B 1 51 ? 47.766 71.408 122.265 1.00 15.29 52 LYS B CA 1
ATOM 1546 C C . LYS B 1 51 ? 47.620 72.779 122.936 1.00 15.00 52 LYS B C 1
ATOM 1547 O O . LYS B 1 51 ? 46.531 73.125 123.434 1.00 14.92 52 LYS B O 1
ATOM 1553 N N . LEU B 1 52 ? 48.682 73.581 122.938 1.00 14.08 53 LEU B N 1
ATOM 1554 C CA A LEU B 1 52 ? 48.563 74.921 123.536 0.63 14.14 53 LEU B CA 1
ATOM 1555 C CA B LEU B 1 52 ? 48.596 74.922 123.534 0.37 15.11 53 LEU B CA 1
ATOM 1556 C C . LEU B 1 52 ? 47.612 75.768 122.724 1.00 13.56 53 LEU B C 1
ATOM 1557 O O . LEU B 1 52 ? 46.690 76.381 123.278 1.00 14.26 53 LEU B O 1
ATOM 1566 N N . LEU B 1 53 ? 47.820 75.830 121.405 1.00 13.71 54 LEU B N 1
ATOM 1567 C CA . LEU B 1 53 ? 47.018 76.733 120.582 1.00 14.12 54 LEU B CA 1
ATOM 1568 C C . LEU B 1 53 ? 45.540 76.372 120.645 1.00 14.10 54 LEU B C 1
ATOM 1569 O O . LEU B 1 53 ? 44.677 77.233 120.812 1.00 15.88 54 LEU B O 1
ATOM 1574 N N . LEU B 1 54 ? 45.233 75.078 120.481 1.00 14.11 55 LEU B N 1
ATOM 1575 C CA . LEU B 1 54 ? 43.840 74.655 120.473 1.00 14.22 55 LEU B CA 1
ATOM 1576 C C . LEU B 1 54 ? 43.128 74.779 121.816 1.00 14.20 55 LEU B C 1
ATOM 1577 O O . LEU B 1 54 ? 41.899 74.747 121.874 1.00 17.01 55 LEU B O 1
ATOM 1582 N N . ASN B 1 55 ? 43.901 74.972 122.880 1.00 13.79 56 ASN B N 1
ATOM 1583 C CA . ASN B 1 55 ? 43.352 75.209 124.204 1.00 13.91 56 ASN B CA 1
ATOM 1584 C C . ASN B 1 55 ? 43.424 76.680 124.621 1.00 15.50 56 ASN B C 1
ATOM 1585 O O . ASN B 1 55 ? 43.167 76.985 125.787 1.00 15.57 56 ASN B O 1
ATOM 1590 N N . GLY B 1 56 ? 43.768 77.583 123.690 1.00 14.81 57 GLY B N 1
ATOM 1591 C CA . GLY B 1 56 ? 43.719 79.023 123.944 1.00 14.64 57 GLY B CA 1
ATOM 1592 C C . GLY B 1 56 ? 44.987 79.596 124.565 1.00 14.66 57 GLY B C 1
ATOM 1593 O O . GLY B 1 56 ? 45.009 80.790 124.907 1.00 16.60 57 GLY B O 1
ATOM 1594 N N . PHE B 1 57 ? 46.029 78.789 124.760 1.00 14.59 58 PHE B N 1
ATOM 1595 C CA . PHE B 1 57 ? 47.358 79.262 125.207 1.00 15.00 58 PHE B CA 1
ATOM 1596 C C . PHE B 1 57 ? 48.102 79.694 123.958 1.00 15.81 58 PHE B C 1
ATOM 1597 O O . PHE B 1 57 ? 48.998 79.015 123.472 1.00 17.02 58 PHE B O 1
ATOM 1605 N N . ASP B 1 58 ? 47.664 80.830 123.420 1.00 16.03 59 ASP B N 1
ATOM 1606 C CA . ASP B 1 58 ? 47.884 81.118 122.006 1.00 16.89 59 ASP B CA 1
ATOM 1607 C C . ASP B 1 58 ? 48.615 82.424 121.735 1.00 18.43 59 ASP B C 1
ATOM 1608 O O . ASP B 1 58 ? 48.741 82.847 120.582 1.00 21.16 59 ASP B O 1
ATOM 1613 N N . ASP B 1 59 ? 49.156 83.034 122.787 1.00 18.20 60 ASP B N 1
ATOM 1614 C CA . ASP B 1 59 ? 49.822 84.324 122.695 1.00 20.35 60 ASP B CA 1
ATOM 1615 C C . ASP B 1 59 ? 50.833 84.327 123.822 1.00 19.04 60 ASP B C 1
ATOM 1616 O O . ASP B 1 59 ? 50.462 84.141 124.990 1.00 20.80 60 ASP B O 1
ATOM 1621 N N . VAL B 1 60 ? 52.102 84.554 123.491 1.00 19.94 61 VAL B N 1
ATOM 1622 C CA . VAL B 1 60 ? 53.188 84.506 124.480 1.00 22.32 61 VAL B CA 1
ATOM 1623 C C . VAL B 1 60 ? 53.133 85.597 125.556 1.00 22.96 61 VAL B C 1
ATOM 1624 O O . VAL B 1 60 ? 53.911 85.548 126.508 1.00 26.23 61 VAL B O 1
ATOM 1628 N N . ARG B 1 61 ? 52.234 86.573 125.394 1.00 22.15 62 ARG B N 1
ATOM 1629 C CA . ARG B 1 61 ? 52.015 87.581 126.401 1.00 22.67 62 ARG B CA 1
ATOM 1630 C C . ARG B 1 61 ? 51.125 87.079 127.535 1.00 22.33 62 ARG B C 1
ATOM 1631 O O . ARG B 1 61 ? 51.031 87.738 128.571 1.00 24.58 62 ARG B O 1
ATOM 1639 N N . PHE B 1 62 ? 50.467 85.923 127.348 1.00 21.16 63 PHE B N 1
ATOM 1640 C CA . PHE B 1 62 ? 49.443 85.415 128.273 1.00 20.83 63 PHE B CA 1
ATOM 1641 C C . PHE B 1 62 ? 49.646 83.953 128.676 1.00 20.32 63 PHE B C 1
ATOM 1642 O O . PHE B 1 62 ? 48.688 83.172 128.715 1.00 20.02 63 PHE B O 1
ATOM 1650 N N . LEU B 1 63 ? 50.907 83.608 128.967 1.00 20.26 64 LEU B N 1
ATOM 1651 C CA . LEU B 1 63 ? 51.294 82.262 129.395 1.00 19.90 64 LEU B CA 1
ATOM 1652 C C . LEU B 1 63 ? 51.943 82.258 130.760 1.00 20.97 64 LEU B C 1
ATOM 1653 O O . LEU B 1 63 ? 52.568 81.262 131.148 1.00 23.09 64 LEU B O 1
ATOM 1658 N N . GLY B 1 64 ? 51.822 83.366 131.489 1.00 21.26 65 GLY B N 1
ATOM 1659 C CA . GLY B 1 64 ? 52.463 83.467 132.781 1.00 24.45 65 GLY B CA 1
ATOM 1660 C C . GLY B 1 64 ? 51.871 82.539 133.826 1.00 22.88 65 GLY B C 1
ATOM 1661 O O . GLY B 1 64 ? 50.798 81.971 133.627 1.00 24.24 65 GLY B O 1
ATOM 1662 N N . SER B 1 65 ? 52.538 82.442 134.981 1.00 26.96 66 SER B N 1
ATOM 1663 C CA . SER B 1 65 ? 52.104 81.550 136.075 1.00 28.18 66 SER B CA 1
ATOM 1664 C C . SER B 1 65 ? 50.715 81.898 136.631 1.00 31.69 66 SER B C 1
ATOM 1665 O O . SER B 1 65 ? 50.054 81.046 137.208 1.00 40.62 66 SER B O 1
ATOM 1668 N N . ASN B 1 66 ? 50.296 83.147 136.427 1.00 32.58 67 ASN B N 1
ATOM 1669 C CA . ASN B 1 66 ? 48.936 83.629 136.714 1.00 38.26 67 ASN B CA 1
ATOM 1670 C C . ASN B 1 66 ? 47.821 83.097 135.810 1.00 31.34 67 ASN B C 1
ATOM 1671 O O . ASN B 1 66 ? 46.640 83.269 136.130 1.00 32.56 67 ASN B O 1
ATOM 1676 N N . VAL B 1 67 ? 48.194 82.461 134.693 1.00 24.63 68 VAL B N 1
ATOM 1677 C CA . VAL B 1 67 ? 47.243 82.071 133.619 1.00 22.49 68 VAL B CA 1
ATOM 1678 C C . VAL B 1 67 ? 47.392 80.609 133.207 1.00 22.14 68 VAL B C 1
ATOM 1679 O O . VAL B 1 67 ? 46.399 79.894 133.063 1.00 25.01 68 VAL B O 1
ATOM 1683 N N . MET B 1 68 ? 48.617 80.188 132.940 1.00 23.25 69 MET B N 1
ATOM 1684 C CA . MET B 1 68 ? 48.885 78.811 132.509 1.00 23.23 69 MET B CA 1
ATOM 1685 C C . MET B 1 68 ? 49.530 78.099 133.687 1.00 23.81 69 MET B C 1
ATOM 1686 O O . MET B 1 68 ? 50.685 78.396 134.057 1.00 27.17 69 MET B O 1
ATOM 1691 N N . GLU B 1 69 ? 48.761 77.184 134.272 1.00 23.81 70 GLU B N 1
ATOM 1692 C CA . GLU B 1 69 ? 49.098 76.499 135.505 1.00 26.93 70 GLU B CA 1
ATOM 1693 C C . GLU B 1 69 ? 49.395 75.018 135.270 1.00 24.42 70 GLU B C 1
ATOM 1694 O O . GLU B 1 69 ? 48.994 74.432 134.258 1.00 24.18 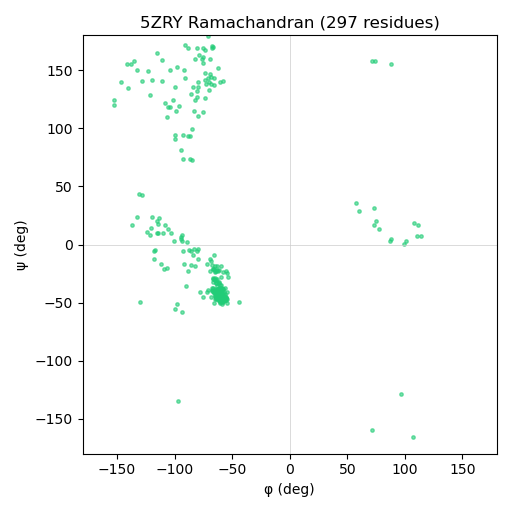70 GLU B O 1
ATOM 1700 N N . GLU B 1 70 ? 50.106 74.426 136.207 1.00 25.88 71 GLU B N 1
ATOM 1701 C CA . GLU B 1 70 ? 50.354 72.989 136.239 1.00 26.02 71 GLU B CA 1
ATOM 1702 C C . GLU B 1 70 ? 49.095 72.176 135.935 1.00 24.03 71 GLU B C 1
ATOM 1703 O O . GLU B 1 70 ? 49.138 71.266 135.092 1.00 23.15 71 GLU B O 1
ATOM 1709 N N . GLN B 1 71 ? 47.984 72.487 136.608 1.00 22.44 72 GLN B N 1
ATOM 1710 C CA . GLN B 1 71 ? 46.739 71.706 136.409 1.00 21.29 72 GLN B CA 1
ATOM 1711 C C . GLN B 1 71 ? 46.238 71.796 134.962 1.00 19.53 72 GLN B C 1
ATOM 1712 O O . GLN B 1 71 ? 45.668 70.848 134.424 1.00 19.41 72 GLN B O 1
ATOM 1718 N N . ASP B 1 72 ? 46.457 72.939 134.325 1.00 18.42 73 ASP B N 1
ATOM 1719 C CA . ASP B 1 72 ? 46.011 73.139 132.954 1.00 18.98 73 ASP B CA 1
ATOM 1720 C C . ASP B 1 72 ? 46.859 72.3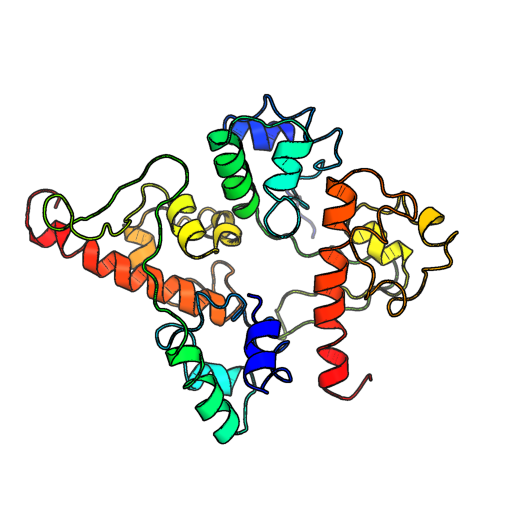17 132.002 1.00 16.72 73 ASP B C 1
ATOM 1721 O O . ASP B 1 72 ? 46.330 71.706 131.082 1.00 18.26 73 ASP B O 1
ATOM 1726 N N . LEU B 1 73 ? 48.169 72.265 132.223 1.00 16.87 74 LEU B N 1
ATOM 1727 C CA . LEU B 1 73 ? 49.038 71.445 131.379 1.00 17.48 74 LEU B CA 1
ATOM 1728 C C . LEU B 1 73 ? 48.671 69.959 131.468 1.00 17.97 74 LEU B C 1
ATOM 1729 O O . LEU B 1 73 ? 48.675 69.277 130.455 1.00 17.87 74 LEU B O 1
ATOM 1734 N N . ARG B 1 74 ? 48.356 69.484 132.673 1.00 17.20 75 ARG B N 1
ATOM 1735 C CA . ARG B 1 74 ? 47.851 68.126 132.859 1.00 17.75 75 ARG B CA 1
ATOM 1736 C C . ARG B 1 74 ? 46.534 67.914 132.086 1.00 17.32 75 ARG B C 1
ATOM 1737 O O . ARG B 1 74 ? 46.375 66.947 131.363 1.00 19.12 75 ARG B O 1
ATOM 1745 N N . GLU B 1 75 ? 45.601 68.841 132.239 1.00 17.52 76 GLU B N 1
ATOM 1746 C CA . GLU B 1 75 ? 44.288 68.750 131.601 1.00 18.98 76 GLU B CA 1
ATOM 1747 C C . GLU B 1 75 ? 44.391 68.664 130.089 1.00 19.17 76 GLU B C 1
ATOM 1748 O O . GLU B 1 75 ? 43.680 67.862 129.481 1.00 22.47 76 GLU B O 1
ATOM 1754 N N . ILE B 1 76 ? 45.280 69.471 129.495 1.00 17.80 77 ILE B N 1
ATOM 1755 C CA . ILE B 1 76 ? 45.360 69.566 128.047 1.00 18.45 77 ILE B CA 1
ATOM 1756 C C . ILE B 1 76 ? 46.212 68.455 127.411 1.00 17.52 77 ILE B C 1
ATOM 1757 O O . ILE B 1 76 ? 46.306 68.381 126.173 1.00 19.08 77 ILE B O 1
ATOM 1762 N N . GLY B 1 77 ? 46.828 67.604 128.233 1.00 17.97 78 GLY B N 1
ATOM 1763 C CA . GLY B 1 77 ? 47.515 66.437 127.719 1.00 17.97 78 GLY B CA 1
ATOM 1764 C C . GLY B 1 77 ? 49.011 66.429 127.734 1.00 19.00 78 GLY B C 1
ATOM 1765 O O . GLY B 1 77 ? 49.612 65.618 127.034 1.00 22.42 78 GLY B O 1
ATOM 1766 N N . ILE B 1 78 ? 49.627 67.293 128.535 1.00 18.29 79 ILE B N 1
ATOM 1767 C CA . ILE B 1 78 ? 51.063 67.202 128.723 1.00 19.44 79 ILE B CA 1
ATOM 1768 C C . ILE B 1 78 ? 51.283 66.325 129.952 1.00 19.79 79 ILE B C 1
ATOM 1769 O O . ILE B 1 78 ? 51.262 66.778 131.097 1.00 20.06 79 ILE B O 1
ATOM 1774 N N . SER B 1 79 ? 51.481 65.049 129.691 1.00 20.58 80 SER B N 1
ATOM 1775 C CA . SER B 1 79 ? 51.552 64.039 130.747 1.00 20.92 80 SER B CA 1
ATOM 1776 C C . SER B 1 79 ? 52.968 63.772 131.253 1.00 22.64 80 SER B C 1
ATOM 1777 O O . SER B 1 79 ? 53.130 63.189 132.343 1.00 23.98 80 SER B O 1
ATOM 1780 N N . ASP B 1 80 ? 53.979 64.189 130.491 1.00 23.40 81 ASP B N 1
ATOM 1781 C CA . ASP B 1 80 ? 55.377 64.068 130.896 1.00 24.86 81 ASP B CA 1
ATOM 1782 C C . ASP B 1 80 ? 55.686 65.143 131.947 1.00 25.21 81 ASP B C 1
ATOM 1783 O O . ASP B 1 80 ? 55.678 66.326 131.627 1.00 24.72 81 ASP B O 1
ATOM 1788 N N . PRO B 1 81 ? 55.979 64.736 133.203 1.00 26.58 82 PRO B N 1
ATOM 1789 C CA . PRO B 1 81 ? 56.225 65.748 134.235 1.00 26.06 82 PRO B CA 1
ATOM 1790 C C . PRO B 1 81 ? 57.463 66.633 133.987 1.00 26.67 82 PRO B C 1
ATOM 1791 O O . PRO B 1 81 ? 57.463 67.789 134.406 1.00 26.96 82 PRO B O 1
ATOM 1795 N N . GLN B 1 82 ? 58.495 66.097 133.322 1.00 26.67 83 GLN B N 1
ATOM 1796 C CA . GLN B 1 82 ? 59.685 66.889 132.986 1.00 27.77 83 GLN B CA 1
ATOM 1797 C C . GLN B 1 82 ? 59.350 67.966 131.970 1.00 25.54 83 GLN B C 1
ATOM 1798 O O . GLN B 1 82 ? 59.869 69.089 132.062 1.00 27.74 83 GLN B O 1
ATOM 1804 N N . HIS B 1 83 ? 58.497 67.636 131.001 1.00 24.41 84 HIS B N 1
ATOM 1805 C CA . HIS B 1 83 ? 58.071 68.634 130.024 1.00 24.35 84 HIS B CA 1
ATOM 1806 C C . HIS B 1 83 ? 57.209 69.719 130.665 1.00 22.81 84 HIS B C 1
ATOM 1807 O O . HIS B 1 83 ? 57.361 70.890 130.332 1.00 23.08 84 HIS B O 1
ATOM 1814 N N . ARG B 1 84 ? 56.316 69.339 131.572 1.00 23.52 85 ARG B N 1
ATOM 1815 C CA . ARG B 1 84 ? 55.520 70.323 132.291 1.00 22.56 85 ARG B CA 1
ATOM 1816 C C . ARG B 1 84 ? 56.441 71.251 133.060 1.00 24.20 85 ARG B C 1
ATOM 1817 O O . ARG B 1 84 ? 56.272 72.451 133.005 1.00 25.10 85 ARG B O 1
ATOM 1825 N N . ARG B 1 85 ? 57.422 70.684 133.759 1.00 23.57 86 ARG B N 1
ATOM 1826 C CA . ARG B 1 85 ? 58.345 71.495 134.552 1.00 24.47 86 ARG B CA 1
ATOM 1827 C C . ARG B 1 85 ? 59.089 72.491 133.666 1.00 25.75 86 ARG B C 1
ATOM 1828 O O . ARG B 1 85 ? 59.159 73.683 133.989 1.00 26.33 86 ARG B O 1
ATOM 1836 N N . LYS B 1 86 ? 59.633 71.996 132.558 1.00 24.36 87 LYS B N 1
ATOM 1837 C CA . LYS B 1 86 ? 60.386 72.836 131.612 1.00 23.78 87 LYS B CA 1
ATOM 1838 C C . LYS B 1 86 ? 59.508 73.940 131.026 1.00 22.94 87 LYS B C 1
ATOM 1839 O O . LYS B 1 86 ? 59.952 75.077 130.895 1.00 23.03 87 LYS B O 1
ATOM 1845 N N . LEU B 1 87 ? 58.280 73.597 130.650 1.00 22.08 88 LEU B N 1
ATOM 1846 C CA . LEU B 1 87 ? 57.380 74.567 130.041 1.00 22.50 88 LEU B CA 1
ATOM 1847 C C . LEU B 1 87 ? 57.036 75.686 131.015 1.00 24.14 88 LEU B C 1
ATOM 1848 O O . LEU B 1 87 ? 57.074 76.868 130.667 1.00 23.60 88 LEU B O 1
ATOM 1853 N N . LEU B 1 88 ? 56.682 75.306 132.233 1.00 23.26 89 LEU B N 1
ATOM 1854 C CA . LEU B 1 88 ? 56.342 76.313 133.235 1.00 23.44 89 LEU B CA 1
ATOM 1855 C C . LEU B 1 88 ? 57.535 77.195 133.589 1.00 24.43 89 LEU B C 1
ATOM 1856 O O . LEU B 1 88 ? 57.380 78.394 133.770 1.00 26.42 89 LEU B O 1
ATOM 1861 N N . GLN B 1 89 ? 58.717 76.599 133.688 1.00 23.41 90 GLN B N 1
ATOM 1862 C CA A GLN B 1 89 ? 59.926 77.365 133.979 0.41 25.25 90 GLN B CA 1
ATOM 1863 C CA B GLN B 1 89 ? 59.933 77.362 133.975 0.59 25.19 90 GLN B CA 1
ATOM 1864 C C . GLN B 1 89 ? 60.194 78.376 132.869 1.00 25.76 90 GLN B C 1
ATOM 1865 O O . GLN B 1 89 ? 60.481 79.544 133.134 1.00 28.09 90 GLN B O 1
ATOM 1876 N N . ALA B 1 90 ? 60.087 77.935 131.619 1.00 24.36 91 ALA B N 1
ATOM 1877 C CA . ALA B 1 90 ? 60.303 78.835 130.491 1.00 25.02 91 ALA B CA 1
ATOM 1878 C C . ALA B 1 90 ? 59.285 79.962 130.456 1.00 25.28 91 ALA B C 1
ATOM 1879 O O . ALA B 1 90 ? 59.640 81.110 130.153 1.00 28.00 91 ALA B O 1
ATOM 1881 N N . ALA B 1 91 ? 58.024 79.634 130.738 1.00 23.94 92 ALA B N 1
ATOM 1882 C CA . ALA B 1 91 ? 56.950 80.622 130.756 1.00 25.36 92 ALA B CA 1
ATOM 1883 C C . ALA B 1 91 ? 57.150 81.655 131.853 1.00 30.86 92 ALA B C 1
ATOM 1884 O O . ALA B 1 91 ? 56.882 82.834 131.644 1.00 30.15 92 ALA B O 1
ATOM 1886 N N . ARG B 1 92 ? 57.634 81.203 133.011 1.00 36.08 93 ARG B N 1
ATOM 1887 C CA . ARG B 1 92 ? 58.016 82.104 134.107 1.00 40.67 93 ARG B CA 1
ATOM 1888 C C . ARG B 1 92 ? 59.113 83.085 133.669 1.00 40.36 93 ARG B C 1
ATOM 1889 O O . ARG B 1 92 ? 59.204 84.191 134.209 1.00 49.67 93 ARG B O 1
ATOM 1897 N N . SER B 1 93 ? 59.928 82.669 132.692 1.00 38.50 94 SER B N 1
ATOM 1898 C CA . SER B 1 93 ? 60.976 83.522 132.122 1.00 36.46 94 SER B CA 1
ATOM 1899 C C . SER B 1 93 ? 60.496 84.470 131.028 1.00 37.96 94 SER B C 1
ATOM 1900 O O . SER B 1 93 ? 61.263 85.335 130.611 1.00 46.48 94 SER B O 1
ATOM 1903 N N . LEU B 1 94 ? 59.256 84.318 130.556 1.00 35.40 95 LEU B N 1
ATOM 1904 C CA . LEU B 1 94 ? 58.674 85.289 129.628 1.00 27.17 95 LEU B CA 1
ATOM 1905 C C . LEU B 1 94 ? 58.452 86.608 130.364 1.00 29.98 95 LEU B C 1
ATOM 1906 O O . LEU B 1 94 ? 58.115 86.610 131.557 1.00 3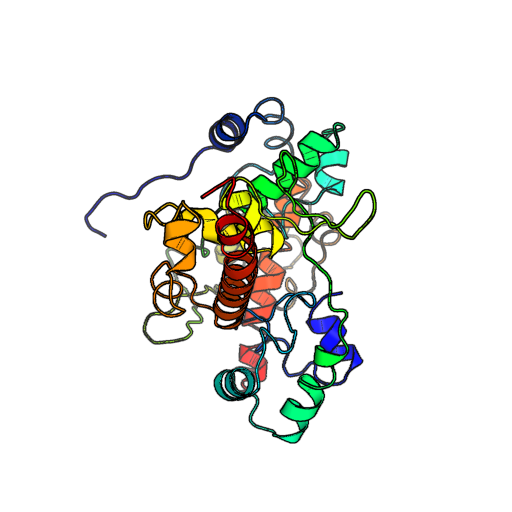2.79 95 LEU B O 1
ATOM 1911 N N . PRO B 1 95 ? 58.647 87.732 129.663 1.00 27.12 96 PRO B N 1
ATOM 1912 C CA . PRO B 1 95 ? 58.461 89.028 130.317 1.00 25.29 96 PRO B CA 1
ATOM 1913 C C . PRO B 1 95 ? 57.065 89.192 130.878 1.00 25.35 96 PRO B C 1
ATOM 1914 O O . PRO B 1 95 ? 56.104 88.721 130.275 1.00 27.67 96 PRO B O 1
ATOM 1918 N N . LYS B 1 96 ? 56.977 89.799 132.057 1.00 25.30 97 LYS B N 1
ATOM 1919 C CA . LYS B 1 96 ? 55.698 90.189 132.643 1.00 27.03 97 LYS B CA 1
ATOM 1920 C C . LYS B 1 96 ? 55.499 91.655 132.348 1.00 32.28 97 LYS B C 1
ATOM 1921 O O . LYS B 1 96 ? 56.272 92.507 132.816 1.00 34.29 97 LYS B O 1
ATOM 1927 N N . VAL B 1 97 ? 54.475 91.940 131.552 1.00 34.78 98 VAL B N 1
ATOM 1928 C CA . VAL B 1 97 ? 54.223 93.297 131.128 1.00 37.02 98 VAL B CA 1
ATOM 1929 C C . VAL B 1 97 ? 52.849 93.722 131.599 1.00 31.15 98 VAL B C 1
ATOM 1930 O O . VAL B 1 97 ? 51.894 92.950 131.619 1.00 32.74 98 VAL B O 1
ATOM 1934 N N . LYS B 1 98 ? 52.782 94.970 131.999 1.00 32.88 99 LYS B N 1
ATOM 1935 C CA . LYS B 1 98 ? 51.547 95.591 132.390 1.00 28.63 99 LYS B CA 1
ATOM 1936 C C . LYS B 1 98 ? 50.706 95.784 131.126 1.00 26.21 99 LYS B C 1
ATOM 1937 O O . LYS B 1 98 ? 51.271 96.046 130.059 1.00 26.73 99 LYS B O 1
ATOM 1943 N N . PRO B 1 99 ? 49.372 95.625 131.216 1.00 24.37 100 PRO B N 1
ATOM 1944 C CA . PRO B 1 99 ? 48.555 95.937 130.051 1.00 24.29 100 PRO B CA 1
ATOM 1945 C C . PRO B 1 99 ? 48.686 97.410 129.674 1.00 26.08 100 PRO B C 1
ATOM 1946 O O . PRO B 1 99 ? 49.005 98.274 130.522 1.00 26.08 100 PRO B O 1
ATOM 1950 N N . SER B 1 100 ? 48.495 97.657 128.388 1.00 28.35 101 SER B N 1
ATOM 1951 C CA A SER B 1 100 ? 48.488 99.009 127.849 0.51 29.03 101 SER B CA 1
ATOM 1952 C CA B SER B 1 100 ? 48.490 99.003 127.839 0.49 29.29 101 SER B CA 1
ATOM 1953 C C . SER B 1 100 ? 47.044 99.456 127.708 1.00 28.60 101 SER B C 1
ATOM 1954 O O . SER B 1 100 ? 46.118 98.625 127.664 1.00 27.50 101 SER B O 1
ATOM 1959 N N . GLY B 1 101 ? 46.853 100.767 127.640 1.00 30.03 102 GLY B N 1
ATOM 1960 C CA . GLY B 1 101 ? 45.538 101.321 127.349 1.00 27.22 102 GLY B CA 1
ATOM 1961 C C . GLY B 1 101 ? 45.075 100.995 125.937 1.00 28.79 102 GLY B C 1
ATOM 1962 O O . GLY B 1 101 ? 45.845 100.492 125.113 1.00 29.46 102 GLY B O 1
ATOM 1963 N N . SER B 1 102 ? 43.800 101.297 125.698 1.00 27.73 103 SER B N 1
ATOM 1964 C CA . SER B 1 102 ? 43.113 101.124 124.426 1.00 30.04 103 SER B CA 1
ATOM 1965 C C . SER B 1 102 ? 43.415 102.230 123.475 1.00 30.92 103 SER B C 1
ATOM 1966 O O . SER B 1 102 ? 43.991 103.238 123.864 1.00 29.13 103 SER B O 1
ATOM 1969 N N . SER B 1 103 ? 43.013 102.026 122.222 1.00 29.92 104 SER B N 1
ATOM 1970 C CA . SER B 1 103 ? 42.854 103.138 121.291 1.00 32.38 104 SER B CA 1
ATOM 1971 C C . SER B 1 103 ? 41.658 103.939 121.805 1.00 35.72 104 SER B C 1
ATOM 1972 O O . SER B 1 103 ? 40.669 103.363 122.285 1.00 41.05 104 SER B O 1
ATOM 1975 N N . GLY B 1 104 ? 41.785 105.261 121.767 1.00 29.77 105 GLY B N 1
ATOM 1976 C CA . GLY B 1 104 ? 40.705 106.156 122.120 1.00 25.75 105 GLY B CA 1
ATOM 1977 C C . GLY B 1 104 ? 40.820 106.628 123.545 1.00 22.92 105 GLY B C 1
ATOM 1978 O O . GLY B 1 104 ? 41.884 107.063 123.976 1.00 24.34 105 GLY B O 1
ATOM 1979 N N . GLU B 1 105 ? 39.740 106.492 124.294 1.00 19.80 106 GLU B N 1
ATOM 1980 C CA . GLU B 1 105 ? 39.667 107.104 125.618 1.00 17.35 106 GLU B CA 1
ATOM 1981 C C . GLU B 1 105 ? 40.181 106.098 126.619 1.00 17.61 106 GLU B C 1
ATOM 1982 O O . GLU B 1 105 ? 39.958 104.908 126.502 1.00 19.93 106 GLU B O 1
ATOM 1988 N N . ASN B 1 106 ? 40.875 106.593 127.623 1.00 16.67 107 ASN B N 1
ATOM 1989 C CA . ASN B 1 106 ? 41.406 105.752 128.665 1.00 17.46 107 ASN B CA 1
ATOM 1990 C C . ASN B 1 106 ? 41.187 106.329 130.032 1.00 15.33 107 ASN B C 1
ATOM 1991 O O . ASN B 1 106 ? 41.000 107.533 130.235 1.00 16.02 107 ASN B O 1
ATOM 1996 N N . LEU B 1 107 ? 41.222 105.429 130.994 1.00 13.77 108 LEU B N 1
ATOM 1997 C CA . LEU B 1 107 ? 41.138 105.753 132.412 1.00 13.64 108 LEU B CA 1
ATOM 1998 C C . LEU B 1 107 ? 42.306 105.021 133.040 1.00 13.25 108 LEU B C 1
ATOM 1999 O O . LEU B 1 107 ? 42.442 103.817 132.841 1.00 15.17 108 LEU B O 1
ATOM 2004 N N A TYR B 1 108 ? 43.150 105.686 133.810 0.70 12.96 109 TYR B N 1
ATOM 2005 N N B TYR B 1 108 ? 43.154 105.744 133.779 0.30 14.04 109 TYR B N 1
ATOM 2006 C CA A TYR B 1 108 ? 44.213 104.951 134.447 0.70 14.63 109 TYR B CA 1
ATOM 2007 C CA B TYR B 1 108 ? 44.431 105.236 134.297 0.30 15.51 109 TYR B CA 1
ATOM 2008 C C A TYR B 1 108 ? 44.544 105.496 135.801 0.70 13.77 109 TYR B C 1
ATOM 2009 C C B TYR B 1 108 ? 44.587 105.541 135.791 0.30 14.44 109 TYR B C 1
ATOM 2010 O O A TYR B 1 108 ? 44.224 106.646 136.153 0.70 13.46 109 TYR B O 1
ATOM 2011 O O B TYR B 1 108 ? 44.181 106.620 136.230 0.30 14.21 109 TYR B O 1
ATOM 2028 N N . PHE B 1 109 ? 45.182 104.614 136.559 1.00 14.75 110 PHE B N 1
ATOM 2029 C CA . PHE B 1 109 ? 45.658 104.907 137.897 1.00 14.71 110 PHE B CA 1
ATOM 2030 C C . PHE B 1 109 ? 47.182 105.073 137.811 1.00 15.37 110 PHE B C 1
ATOM 2031 O O . PHE B 1 109 ? 47.834 104.287 137.133 1.00 18.04 110 PHE B O 1
ATOM 2039 N N . GLN B 1 110 ? 47.749 106.037 138.544 1.00 15.96 111 GLN B N 1
ATOM 2040 C CA . GLN B 1 110 ? 49.183 106.307 138.543 1.00 18.15 111 GLN B CA 1
ATOM 2041 C C . GLN B 1 110 ? 49.588 106.783 139.930 1.00 19.18 111 GLN B C 1
ATOM 2042 O O . GLN B 1 110 ? 48.831 107.542 140.550 1.00 22.20 111 GLN B O 1
ATOM 2048 N N . SER B 1 111 ? 50.753 106.344 140.430 1.00 21.05 112 SER B N 1
ATOM 2049 C CA . SER B 1 111 ? 51.423 107.015 141.590 1.00 24.45 112 SER B CA 1
ATOM 2050 C C . SER B 1 111 ? 52.202 108.266 141.116 1.00 24.62 112 SER B C 1
ATOM 2051 O O . SER B 1 111 ? 53.063 108.163 140.226 1.00 30.52 112 SER B O 1
ATOM 2054 N N . GLY B 1 112 ? 51.954 109.425 141.725 1.00 29.97 113 GLY B N 1
ATOM 2055 C CA . GLY B 1 112 ? 52.750 110.607 141.470 1.00 31.35 113 GLY B CA 1
ATOM 2056 C C . GLY B 1 112 ? 52.488 111.171 140.095 1.00 33.93 113 GLY B C 1
ATOM 2057 O O . GLY B 1 112 ? 51.449 110.894 139.477 1.00 36.44 113 GLY B O 1
ATOM 2058 N N . SER B 1 113 ? 53.440 111.966 139.628 1.00 34.96 114 SER B N 1
ATOM 2059 C CA . SER B 1 113 ? 53.381 112.566 138.303 1.00 36.97 114 SER B CA 1
ATOM 2060 C C . SER B 1 113 ? 54.000 111.682 137.219 1.00 38.95 114 SER B C 1
ATOM 2061 O O . SER B 1 113 ? 53.692 111.857 136.033 1.00 44.72 114 SER B O 1
ATOM 2064 N N . SER B 1 114 ? 54.895 110.773 137.610 1.00 36.84 115 SER B N 1
ATOM 2065 C CA . SER B 1 114 ? 55.638 109.963 136.640 1.00 38.89 115 SER B CA 1
ATOM 2066 C C . SER B 1 114 ? 55.768 108.478 136.995 1.00 35.94 115 SER B C 1
ATOM 2067 O O . SER B 1 114 ? 56.601 107.786 136.414 1.00 41.01 115 SER B O 1
ATOM 2070 N N . GLY B 1 115 ? 54.943 107.973 137.916 1.00 33.39 116 GLY B N 1
ATOM 2071 C CA . GLY B 1 115 ? 54.913 106.526 138.205 1.00 28.70 116 GLY B CA 1
ATOM 2072 C C . GLY B 1 115 ? 54.222 105.769 137.066 1.00 28.12 116 GLY B C 1
ATOM 2073 O O . GLY B 1 115 ? 53.575 106.371 136.222 1.00 27.91 116 GLY B O 1
ATOM 2074 N N . PRO B 1 116 ? 54.342 104.442 137.037 1.00 28.46 117 PRO B N 1
ATOM 2075 C CA . PRO B 1 116 ? 53.766 103.663 135.924 1.00 27.60 117 PRO B CA 1
ATOM 2076 C C . PRO B 1 116 ? 52.218 103.704 135.866 1.00 27.01 117 PRO B C 1
ATOM 2077 O O . PRO B 1 116 ? 51.565 103.602 136.883 1.00 31.65 117 PRO B O 1
ATOM 2081 N N . GLU B 1 117 ? 51.648 103.855 134.677 1.00 22.85 118 GLU B N 1
ATOM 2082 C CA . GLU B 1 117 ? 50.192 103.956 134.534 1.00 23.20 118 GLU B CA 1
ATOM 2083 C C . GLU B 1 117 ? 49.548 102.598 134.435 1.00 24.00 118 GLU B C 1
ATOM 2084 O O . GLU B 1 117 ? 49.961 101.802 133.588 1.00 33.39 118 GLU B O 1
ATOM 2090 N N . TYR B 1 118 ? 48.513 102.333 135.230 1.00 18.73 119 TYR B N 1
ATOM 2091 C CA . TYR B 1 118 ? 47.763 101.084 135.146 1.00 16.53 119 TYR B CA 1
ATOM 2092 C C . TYR B 1 118 ? 46.368 101.346 134.548 1.00 14.18 119 TYR B C 1
ATOM 2093 O O . TYR B 1 118 ? 45.607 102.139 135.088 1.00 15.28 119 TYR B O 1
ATOM 2102 N N . PRO B 1 119 ? 46.021 100.687 133.426 1.00 14.54 120 PRO B N 1
ATOM 2103 C CA . PRO B 1 119 ? 44.751 100.999 132.767 1.00 13.37 120 PRO B CA 1
ATOM 2104 C C . PRO B 1 119 ? 43.538 100.364 133.404 1.00 12.90 120 PRO B C 1
ATOM 2105 O O . PRO B 1 119 ? 43.564 99.172 133.755 1.00 15.07 120 PRO B O 1
ATOM 2109 N N . LEU B 1 120 ? 42.457 101.121 133.564 1.00 12.92 121 LEU B N 1
ATOM 2110 C CA . LEU B 1 120 ? 41.196 100.662 134.118 1.00 13.11 121 LEU B CA 1
ATOM 2111 C C . LEU B 1 120 ? 40.062 100.544 133.112 1.00 12.38 121 LEU B C 1
ATOM 2112 O O . LEU B 1 120 ? 39.081 99.876 133.377 1.00 13.54 121 LEU B O 1
ATOM 2117 N N . PHE B 1 121 ? 40.205 101.263 131.981 1.00 12.73 122 PHE B N 1
ATOM 2118 C CA . PHE B 1 121 ? 39.309 101.243 130.809 1.00 13.61 122 PHE B CA 1
ATOM 2119 C C . PHE B 1 121 ? 37.996 101.955 131.016 1.00 13.61 122 PHE B C 1
ATOM 2120 O O . PHE B 1 121 ? 37.541 102.135 132.129 1.00 14.80 122 PHE B O 1
ATOM 2128 N N . VAL B 1 122 ? 37.370 102.356 129.912 1.00 14.64 123 VAL B N 1
ATOM 2129 C CA . VAL B 1 122 ? 36.040 102.964 130.013 1.00 16.59 123 VAL B CA 1
ATOM 2130 C C . VAL B 1 122 ? 34.938 102.205 129.305 1.00 15.24 123 VAL B C 1
ATOM 2131 O O . VAL B 1 122 ? 33.794 102.579 129.442 1.00 16.22 123 VAL B O 1
ATOM 2135 N N . THR B 1 123 ? 35.287 101.136 128.561 1.00 15.02 124 THR B N 1
ATOM 2136 C CA . THR B 1 123 ? 34.291 100.243 127.967 1.00 14.66 124 THR B CA 1
ATOM 2137 C C . THR B 1 123 ? 34.745 98.798 128.121 1.00 14.94 124 THR B C 1
ATOM 2138 O O . THR B 1 123 ? 35.931 98.510 128.198 1.00 14.89 124 THR B O 1
ATOM 2142 N N . VAL B 1 124 ? 33.766 97.909 128.099 1.00 16.11 125 VAL B N 1
ATOM 2143 C CA . VAL B 1 124 ? 34.044 96.473 128.127 1.00 16.48 125 VAL B CA 1
ATOM 2144 C C . VAL B 1 124 ? 34.920 96.080 126.933 1.00 14.63 125 VAL B C 1
ATOM 2145 O O . VAL B 1 124 ? 35.840 95.271 127.067 1.00 15.66 125 VAL B O 1
ATOM 2149 N N . GLY B 1 125 ? 34.651 96.658 125.766 1.00 16.20 126 GLY B N 1
ATOM 2150 C CA . GLY B 1 125 ? 35.422 96.330 124.583 1.00 17.72 126 GLY B CA 1
ATOM 2151 C C . GLY B 1 125 ? 36.876 96.719 124.693 1.00 16.51 126 GLY B C 1
ATOM 2152 O O . GLY B 1 125 ? 37.757 95.978 124.263 1.00 16.88 126 GLY B O 1
ATOM 2153 N N . ASP B 1 126 ? 37.144 97.895 125.266 1.00 15.99 127 ASP B N 1
ATOM 2154 C CA . ASP B 1 126 ? 38.523 98.326 125.443 1.00 16.70 127 ASP B CA 1
ATOM 2155 C C . ASP B 1 126 ? 39.277 97.391 126.398 1.00 14.77 127 ASP B C 1
ATOM 2156 O O . ASP B 1 126 ? 40.420 97.017 126.145 1.00 15.52 127 ASP B O 1
ATOM 2161 N N . TRP B 1 127 ? 38.625 97.029 127.510 1.00 14.31 128 TRP B N 1
ATOM 2162 C CA . TRP B 1 127 ? 39.221 96.092 128.458 1.00 14.47 128 TRP B CA 1
ATOM 2163 C C . TRP B 1 127 ? 39.533 94.727 127.761 1.00 14.59 128 TRP B C 1
ATOM 2164 O O . TRP B 1 127 ? 40.640 94.186 127.861 1.00 15.52 128 TRP B O 1
ATOM 2175 N N . LEU B 1 128 ? 38.561 94.183 127.045 1.00 14.49 129 LEU B N 1
ATOM 2176 C CA . LEU B 1 128 ? 38.767 92.879 126.402 1.00 15.09 129 LEU B CA 1
ATOM 2177 C C . LEU B 1 128 ? 39.929 92.962 125.413 1.00 16.13 129 LEU B C 1
ATOM 2178 O O . LEU B 1 128 ? 40.750 92.035 125.319 1.00 16.76 129 LEU B O 1
ATOM 2183 N N . ASP B 1 129 ? 40.029 94.066 124.687 1.00 16.51 130 ASP B N 1
ATOM 2184 C CA . ASP B 1 129 ? 41.121 94.178 123.742 1.00 17.42 130 ASP B CA 1
ATOM 2185 C C . ASP B 1 129 ? 42.511 94.208 124.361 1.00 15.99 130 ASP B C 1
ATOM 2186 O O . ASP B 1 129 ? 43.482 93.734 123.736 1.00 17.80 130 ASP B O 1
ATOM 2191 N N . SER B 1 130 ? 42.615 94.705 125.597 1.00 15.73 131 SER B N 1
ATOM 2192 C CA . SER B 1 130 ? 43.897 94.797 126.258 1.00 17.45 131 SER B CA 1
ATOM 2193 C C . SER B 1 130 ? 44.532 93.435 126.555 1.00 16.90 131 SER B C 1
ATOM 2194 O O . SER B 1 130 ? 45.746 93.337 126.745 1.00 18.50 131 SER B O 1
ATOM 2197 N N . ILE B 1 131 ? 43.688 92.399 126.589 1.00 15.04 132 ILE B N 1
ATOM 2198 C CA . ILE B 1 131 ? 44.118 91.014 126.792 1.00 15.60 132 ILE B CA 1
ATOM 2199 C C . ILE B 1 131 ? 43.836 90.175 125.539 1.00 16.98 132 ILE B C 1
ATOM 2200 O O . ILE B 1 131 ? 43.840 88.947 125.578 1.00 16.85 132 ILE B O 1
ATOM 2205 N N . LYS B 1 132 ? 43.625 90.852 124.410 1.00 17.43 133 LYS B N 1
ATOM 2206 C CA . LYS B 1 132 ? 43.397 90.199 123.115 1.00 17.39 133 LYS B CA 1
ATOM 2207 C C . LYS B 1 132 ? 42.218 89.244 123.124 1.00 15.45 133 LYS B C 1
ATOM 2208 O O . LYS B 1 132 ? 42.211 88.259 122.379 1.00 17.28 133 LYS B O 1
ATOM 2214 N N . MET B 1 133 ? 41.180 89.590 123.871 1.00 16.00 134 MET B N 1
ATOM 2215 C CA . MET B 1 133 ? 39.960 88.815 123.975 1.00 15.57 134 MET B CA 1
ATOM 2216 C C . MET B 1 133 ? 38.741 89.515 123.383 1.00 15.22 134 MET B C 1
ATOM 2217 O O . MET B 1 133 ? 37.599 89.206 123.687 1.00 15.79 134 MET B O 1
ATOM 2222 N N . GLY B 1 134 ? 39.000 90.457 122.465 1.00 15.86 135 GLY B N 1
ATOM 2223 C CA . GLY B 1 134 ? 37.945 91.169 121.750 1.00 17.00 135 GLY B CA 1
ATOM 2224 C C . GLY B 1 134 ? 36.923 90.278 121.055 1.00 17.49 135 GLY B C 1
ATOM 2225 O O . GLY B 1 134 ? 35.742 90.676 120.911 1.00 18.60 135 GLY B O 1
ATOM 2226 N N . GLN B 1 135 ? 37.324 89.060 120.657 1.00 17.46 136 GLN B N 1
ATOM 2227 C CA . GLN B 1 135 ? 36.392 88.152 119.994 1.00 18.70 136 GLN B CA 1
ATOM 2228 C C . GLN B 1 135 ? 35.159 87.847 120.833 1.00 17.94 136 GLN B C 1
ATOM 2229 O O . GLN B 1 135 ? 34.095 87.497 120.307 1.00 19.79 136 GLN B O 1
ATOM 2235 N N . TYR B 1 136 ? 35.308 88.011 122.147 1.00 16.03 137 TYR B N 1
ATOM 2236 C CA . TYR B 1 136 ? 34.208 87.742 123.056 1.00 16.94 137 TYR B CA 1
ATOM 2237 C C . TYR B 1 136 ? 33.340 88.943 123.439 1.00 16.76 137 TYR B C 1
ATOM 2238 O O . TYR B 1 136 ? 32.435 88.798 124.251 1.00 17.23 137 TYR B O 1
ATOM 2247 N N . LYS B 1 137 ? 33.562 90.116 122.815 1.00 17.49 138 LYS B N 1
ATOM 2248 C CA . LYS B 1 137 ? 32.756 91.276 123.150 1.00 18.53 138 LYS B CA 1
ATOM 2249 C C . LYS B 1 137 ? 31.264 90.975 122.977 1.00 18.12 138 LYS B C 1
ATOM 2250 O O . LYS B 1 137 ? 30.468 91.276 123.862 1.00 20.67 138 LYS B O 1
ATOM 2256 N N . SER B 1 138 ? 30.894 90.350 121.853 1.00 20.50 139 SER B N 1
ATOM 2257 C CA . SER B 1 138 ? 29.474 90.046 121.605 1.00 22.77 139 SER B CA 1
ATOM 2258 C C . SER B 1 138 ? 28.910 89.084 122.655 1.00 20.52 139 SER B C 1
ATOM 2259 O O . SER B 1 138 ? 27.754 89.234 123.080 1.00 22.78 139 SER B O 1
ATOM 2262 N N . ASN B 1 139 ? 29.739 88.141 123.105 1.00 19.32 140 ASN B N 1
ATOM 2263 C CA . ASN B 1 139 ? 29.320 87.188 124.140 1.00 19.31 140 ASN B CA 1
ATOM 2264 C C . ASN B 1 139 ? 28.980 87.871 125.455 1.00 19.12 140 ASN B C 1
ATOM 2265 O O . ASN B 1 139 ? 27.967 87.564 126.060 1.00 20.88 140 ASN B O 1
ATOM 2270 N N . PHE B 1 140 ? 29.840 88.788 125.876 1.00 18.36 141 PHE B N 1
ATOM 2271 C CA . PHE B 1 140 ? 29.585 89.576 127.081 1.00 18.47 141 PHE B CA 1
ATOM 2272 C C . PHE B 1 140 ? 28.314 90.423 126.938 1.00 19.33 141 PHE B C 1
ATOM 2273 O O . PHE B 1 140 ? 27.482 90.431 127.848 1.00 23.47 141 PHE B O 1
ATOM 2281 N N . MET B 1 141 ? 28.158 91.092 125.792 1.00 22.93 142 MET B N 1
ATOM 2282 C CA A MET B 1 141 ? 26.987 91.942 125.526 0.55 25.19 142 MET B CA 1
ATOM 2283 C CA B MET B 1 141 ? 26.989 91.947 125.536 0.45 25.86 142 MET B CA 1
ATOM 2284 C C . MET B 1 141 ? 25.707 91.109 125.523 1.00 25.91 142 MET B C 1
ATOM 2285 O O . MET B 1 141 ? 24.725 91.464 126.162 1.00 28.54 142 MET B O 1
ATOM 2294 N N . ALA B 1 142 ? 25.737 89.980 124.821 1.00 28.25 143 ALA B N 1
ATOM 2295 C CA . ALA B 1 142 ? 24.555 89.105 124.703 1.00 28.90 143 ALA B CA 1
ATOM 2296 C C . ALA B 1 142 ? 24.056 88.579 126.038 1.00 28.68 143 ALA B C 1
ATOM 2297 O O . ALA B 1 142 ? 22.853 88.392 126.224 1.00 34.89 143 ALA B O 1
ATOM 2299 N N . ALA B 1 143 ? 24.982 88.315 126.956 1.00 28.69 144 ALA B N 1
ATOM 2300 C CA . ALA B 1 143 ? 24.625 87.798 128.265 1.00 28.93 144 ALA B CA 1
ATOM 2301 C C . ALA B 1 143 ? 24.342 88.892 129.298 1.00 28.71 144 ALA B C 1
ATOM 2302 O O . ALA B 1 143 ? 24.052 88.570 130.445 1.00 35.29 144 ALA B O 1
ATOM 2304 N N . GLY B 1 144 ? 24.406 90.168 128.893 1.00 28.21 145 GLY B N 1
ATOM 2305 C CA . GLY B 1 144 ? 24.164 91.309 129.793 1.00 27.21 145 GLY B CA 1
ATOM 2306 C C . GLY B 1 144 ? 25.300 91.666 130.739 1.00 25.16 145 GLY B C 1
ATOM 2307 O O . GLY B 1 144 ? 25.099 92.428 131.686 1.00 31.29 145 GLY B O 1
ATOM 2308 N N . PHE B 1 145 ? 26.493 91.116 130.500 1.00 24.42 146 PHE B N 1
ATOM 2309 C CA . PHE B 1 145 ? 27.664 91.364 131.348 1.00 21.37 146 PHE B CA 1
ATOM 2310 C C . PHE B 1 145 ? 28.449 92.543 130.770 1.00 22.72 146 PHE B C 1
ATOM 2311 O O . PHE B 1 145 ? 29.523 92.356 130.214 1.00 22.41 146 PHE B O 1
ATOM 2319 N N . THR B 1 146 ? 27.923 93.765 130.926 1.00 24.30 147 THR B N 1
ATOM 2320 C CA . THR B 1 146 ? 28.565 94.944 130.297 1.00 25.89 147 THR B CA 1
ATOM 2321 C C . THR B 1 146 ? 29.188 95.925 131.273 1.00 22.37 147 THR B C 1
ATOM 2322 O O . THR B 1 146 ? 29.984 96.786 130.876 1.00 25.18 147 THR B O 1
ATOM 2326 N N . THR B 1 147 ? 28.822 95.825 132.542 1.00 18.11 148 THR B N 1
ATOM 2327 C CA . THR B 1 147 ? 29.437 96.683 133.543 1.00 17.23 148 THR B CA 1
ATOM 2328 C C . THR B 1 147 ? 30.531 95.919 134.231 1.00 16.18 148 THR B C 1
ATOM 2329 O O . THR B 1 147 ? 30.434 94.695 134.384 1.00 17.64 148 THR B O 1
ATOM 2333 N N . PHE B 1 148 ? 31.526 96.642 134.734 1.00 17.26 149 PHE B N 1
ATOM 2334 C CA . PHE B 1 148 ? 32.568 96.001 135.481 1.00 16.08 149 PHE B CA 1
ATOM 2335 C C . PHE B 1 148 ? 32.047 95.427 136.798 1.00 17.08 149 PHE B C 1
ATOM 2336 O O . PHE B 1 148 ? 32.490 94.353 137.209 1.00 18.73 149 PHE B O 1
ATOM 2344 N N . ASP B 1 149 ? 31.048 96.065 137.400 1.00 17.72 150 ASP B N 1
ATOM 2345 C CA . ASP B 1 149 ? 30.451 95.507 138.607 1.00 19.48 150 ASP B CA 1
ATOM 2346 C C . ASP B 1 149 ? 29.954 94.075 138.330 1.00 19.04 150 ASP B C 1
ATOM 2347 O O . ASP B 1 149 ? 30.248 93.148 139.083 1.00 22.39 150 ASP B O 1
ATOM 2352 N N . LEU B 1 150 ? 29.241 93.888 137.229 1.00 17.72 151 LEU B N 1
ATOM 2353 C CA . LEU B 1 150 ? 28.743 92.546 136.891 1.00 17.64 151 LEU B CA 1
ATOM 2354 C C . LEU B 1 150 ? 29.858 91.585 136.515 1.00 16.97 151 LEU B C 1
ATOM 2355 O O . LEU B 1 150 ? 29.880 90.433 136.960 1.00 17.86 151 LEU B O 1
ATOM 2360 N N . ILE B 1 151 ? 30.770 92.054 135.687 1.00 15.75 152 ILE B N 1
ATOM 2361 C CA . ILE B 1 151 ? 31.887 91.225 135.235 1.00 16.37 152 ILE B CA 1
ATOM 2362 C C . ILE B 1 151 ? 32.753 90.772 136.414 1.00 16.44 152 ILE B C 1
ATOM 2363 O O . ILE B 1 151 ? 33.212 89.623 136.455 1.00 17.19 152 ILE B O 1
ATOM 2368 N N . SER B 1 152 ? 32.937 91.652 137.406 1.00 16.22 153 SER B N 1
ATOM 2369 C CA . SER B 1 152 ? 33.791 91.367 138.554 1.00 17.63 153 SER B CA 1
ATOM 2370 C C . SER B 1 152 ? 33.269 90.218 139.409 1.00 16.97 153 SER B C 1
ATOM 2371 O O . SER B 1 152 ? 34.027 89.671 140.191 1.00 21.38 153 SER B O 1
ATOM 2374 N N . ARG B 1 153 ? 31.987 89.891 139.268 1.00 16.74 154 ARG B N 1
ATOM 2375 C CA . ARG B 1 153 ? 31.335 88.803 140.012 1.00 17.66 154 ARG B CA 1
ATOM 2376 C C . ARG B 1 153 ? 31.356 87.473 139.285 1.00 18.37 154 ARG B C 1
ATOM 2377 O O . ARG B 1 153 ? 30.907 86.468 139.832 1.00 21.03 154 ARG B O 1
ATOM 2385 N N . MET B 1 154 ? 31.838 87.460 138.051 1.00 18.34 155 MET B N 1
ATOM 2386 C CA . MET B 1 154 ? 31.796 86.236 137.261 1.00 18.61 155 MET B CA 1
ATOM 2387 C C . MET B 1 154 ? 32.799 85.194 137.746 1.00 22.09 155 MET B C 1
ATOM 2388 O O . MET B 1 154 ? 33.942 85.522 138.045 1.00 22.52 155 MET B O 1
ATOM 2393 N N . SER B 1 155 ? 32.356 83.939 137.790 1.00 21.38 156 SER B N 1
ATOM 2394 C CA . SER B 1 155 ? 33.240 82.786 138.006 1.00 22.31 156 SER B CA 1
ATOM 2395 C C . SER B 1 155 ? 33.764 82.285 136.671 1.00 20.85 156 SER B C 1
ATOM 2396 O O . SER B 1 155 ? 33.268 82.684 135.605 1.00 20.27 156 SER B O 1
ATOM 2399 N N . ILE B 1 156 ? 34.749 81.395 136.718 1.00 20.75 157 ILE B N 1
ATOM 2400 C CA . ILE B 1 156 ? 35.190 80.724 135.482 1.00 20.35 157 ILE B CA 1
ATOM 2401 C C . ILE B 1 156 ? 34.014 80.013 134.792 1.00 18.72 157 ILE B C 1
ATOM 2402 O O . ILE B 1 156 ? 33.918 80.003 133.569 1.00 20.35 157 ILE B O 1
ATOM 2407 N N . ASP B 1 157 ? 33.112 79.425 135.577 1.00 21.80 158 ASP B N 1
ATOM 2408 C CA . ASP B 1 157 ? 31.903 78.775 135.025 1.00 22.88 158 ASP B CA 1
ATOM 2409 C C . ASP B 1 157 ? 30.974 79.770 134.292 1.00 21.66 158 ASP B C 1
ATOM 2410 O O . ASP B 1 157 ? 30.425 79.469 133.236 1.00 21.25 158 ASP B O 1
ATOM 2415 N N . ASP B 1 158 ? 30.804 80.960 134.854 1.00 20.35 159 ASP B N 1
ATOM 2416 C CA . ASP B 1 158 ? 29.981 81.964 134.198 1.00 20.41 159 ASP B CA 1
ATOM 2417 C C . ASP B 1 158 ? 30.607 82.372 132.851 1.00 18.14 159 ASP B C 1
ATOM 2418 O O . ASP B 1 158 ? 29.902 82.579 131.857 1.00 20.00 159 ASP B O 1
ATOM 2423 N N . ILE B 1 159 ? 31.932 82.480 132.853 1.00 16.86 160 ILE B N 1
ATOM 2424 C CA A ILE B 1 159 ? 32.679 82.850 131.654 0.66 17.37 160 ILE B CA 1
ATOM 2425 C CA B ILE B 1 159 ? 32.708 82.841 131.662 0.34 17.04 160 ILE B CA 1
ATOM 2426 C C . ILE B 1 159 ? 32.577 81.720 130.613 1.00 18.07 160 ILE B C 1
ATOM 2427 O O . ILE B 1 159 ? 32.331 81.978 129.428 1.00 18.07 160 ILE B O 1
ATOM 2436 N N . ARG B 1 160 ? 32.725 80.472 131.054 1.00 17.45 161 ARG B N 1
ATOM 2437 C CA A ARG B 1 160 ? 32.514 79.326 130.171 0.44 18.40 161 ARG B CA 1
ATOM 2438 C CA B ARG B 1 160 ? 32.524 79.351 130.141 0.56 18.39 161 ARG B CA 1
ATOM 2439 C C . ARG B 1 160 ? 31.134 79.409 129.521 1.00 17.46 161 ARG B C 1
ATOM 2440 O O . ARG B 1 160 ? 30.986 79.232 128.289 1.00 19.73 161 ARG B O 1
ATOM 2455 N N . ARG B 1 161 ? 30.125 79.669 130.348 1.00 18.87 162 ARG B N 1
ATOM 2456 C CA . ARG B 1 161 ? 28.744 79.617 129.908 1.00 22.06 162 ARG B CA 1
ATOM 2457 C C . ARG B 1 161 ? 28.333 80.709 128.934 1.00 21.00 162 ARG B C 1
ATOM 2458 O O . ARG B 1 161 ? 27.379 80.509 128.183 1.00 26.50 162 ARG B O 1
ATOM 2466 N N . ILE B 1 162 ? 29.048 81.839 128.911 1.00 19.51 163 ILE B N 1
ATOM 2467 C CA . ILE B 1 162 ? 28.777 82.858 127.891 1.00 20.70 163 ILE B CA 1
ATOM 2468 C C . ILE B 1 162 ? 29.420 82.499 126.555 1.00 19.16 163 ILE B C 1
ATOM 2469 O O . ILE B 1 162 ? 29.214 83.217 125.580 1.00 20.56 163 ILE B O 1
ATOM 2474 N N . GLY B 1 163 ? 30.186 81.395 126.514 1.00 17.78 164 GLY B N 1
ATOM 2475 C CA . GLY B 1 163 ? 30.778 80.930 125.271 1.00 17.61 164 GLY B CA 1
ATOM 2476 C C . GLY B 1 163 ? 32.301 80.976 125.193 1.00 17.46 164 GLY B C 1
ATOM 2477 O O . GLY B 1 163 ? 32.872 80.722 124.129 1.00 20.62 164 GLY B O 1
ATOM 2478 N N . VAL B 1 164 ? 32.987 81.288 126.290 1.00 16.37 165 VAL B N 1
ATOM 2479 C CA . VAL B 1 164 ? 34.443 81.207 126.321 1.00 15.44 165 VAL B CA 1
ATOM 2480 C C . VAL B 1 164 ? 34.814 79.771 126.706 1.00 16.85 165 VAL B C 1
ATOM 2481 O O . VAL B 1 164 ? 34.877 79.424 127.877 1.00 18.98 165 VAL B O 1
ATOM 2485 N N . ILE B 1 165 ? 35.039 78.939 125.691 1.00 18.13 166 ILE B N 1
ATOM 2486 C CA A ILE B 1 165 ? 35.225 77.485 125.777 0.43 18.21 166 ILE B CA 1
ATOM 2487 C CA B ILE B 1 165 ? 35.224 77.519 125.991 0.57 18.46 166 ILE B CA 1
ATOM 2488 C C . ILE B 1 165 ? 36.665 77.117 126.122 1.00 16.44 166 ILE B C 1
ATOM 2489 O O . ILE B 1 165 ? 36.927 76.108 126.777 1.00 19.64 166 ILE B O 1
ATOM 2498 N N . LEU B 1 166 ? 37.608 77.903 125.592 1.00 16.04 167 LEU B N 1
ATOM 2499 C CA . LEU B 1 166 ? 39.014 77.505 125.694 1.00 16.76 167 LEU B CA 1
ATOM 2500 C C . LEU B 1 166 ? 39.594 77.857 127.053 1.00 15.17 167 LEU B C 1
ATOM 2501 O O . LEU B 1 166 ? 39.464 78.998 127.523 1.00 15.90 167 LEU B O 1
ATOM 2506 N N . ILE B 1 167 ? 40.283 76.901 127.669 1.00 16.08 168 ILE B N 1
ATOM 2507 C CA . ILE B 1 167 ? 40.804 77.062 129.034 1.00 15.33 168 ILE B CA 1
ATOM 2508 C C . ILE B 1 167 ? 41.761 78.255 129.115 1.00 14.68 168 ILE B C 1
ATOM 2509 O O . ILE B 1 167 ? 41.721 79.038 130.077 1.00 14.63 168 ILE B O 1
ATOM 2514 N N . GLY B 1 168 ? 42.632 78.411 128.132 1.00 13.88 169 GLY B N 1
ATOM 2515 C CA . GLY B 1 168 ? 43.611 79.497 128.175 1.00 13.32 169 GLY B CA 1
ATOM 2516 C C . GLY B 1 168 ? 42.969 80.879 128.114 1.00 13.85 169 GLY B C 1
ATOM 2517 O O . GLY B 1 168 ? 43.506 81.859 128.666 1.00 15.49 169 GLY B O 1
ATOM 2518 N N . HIS B 1 169 ? 41.840 80.972 127.442 1.00 13.32 170 HIS B N 1
ATOM 2519 C CA . HIS B 1 169 ? 41.078 82.198 127.369 1.00 14.15 170 HIS B CA 1
ATOM 2520 C C . HIS B 1 169 ? 40.337 82.433 128.677 1.00 13.83 170 HIS B C 1
ATOM 2521 O O . HIS B 1 169 ? 40.310 83.557 129.199 1.00 13.83 170 HIS B O 1
ATOM 2528 N N . GLN B 1 170 ? 39.706 81.400 129.215 1.00 14.00 171 GLN B N 1
ATOM 2529 C CA . GLN B 1 170 ? 39.036 81.525 130.508 1.00 13.84 171 GLN B CA 1
ATOM 2530 C C . GLN B 1 170 ? 39.989 82.016 131.573 1.00 14.22 171 GLN B C 1
ATOM 2531 O O . GLN B 1 170 ? 39.665 82.951 132.320 1.00 14.91 171 GLN B O 1
ATOM 2537 N N . ARG B 1 171 ? 41.166 81.401 131.645 1.00 13.60 172 ARG B N 1
ATOM 2538 C CA . ARG B 1 171 ? 42.134 81.754 132.725 1.00 14.28 172 ARG B CA 1
ATOM 2539 C C . ARG B 1 171 ? 42.618 83.177 132.527 1.00 14.42 172 ARG B C 1
ATOM 2540 O O . ARG B 1 171 ? 42.817 83.925 133.493 1.00 15.18 172 ARG B O 1
ATOM 2548 N N . ARG B 1 172 ? 42.816 83.590 131.278 1.00 14.34 173 ARG B N 1
ATOM 2549 C CA . ARG B 1 172 ? 43.322 84.943 130.981 1.00 13.81 173 ARG B CA 1
ATOM 2550 C C . ARG B 1 172 ? 42.329 86.001 131.430 1.00 13.99 173 ARG B C 1
ATOM 2551 O O . ARG B 1 172 ? 42.680 87.031 132.048 1.00 15.43 173 ARG B O 1
ATOM 2559 N N . ILE B 1 173 ? 41.073 85.769 131.106 1.00 13.50 174 ILE B N 1
ATOM 2560 C CA . ILE B 1 173 ? 39.998 86.695 131.430 1.00 13.46 174 ILE B CA 1
ATOM 2561 C C . ILE B 1 173 ? 39.827 86.781 132.938 1.00 13.72 174 ILE B C 1
ATOM 2562 O O . ILE B 1 173 ? 39.791 87.879 133.495 1.00 15.15 174 ILE B O 1
ATOM 2567 N N . VAL B 1 174 ? 39.728 85.644 133.618 1.00 14.11 175 VAL B N 1
ATOM 2568 C CA . VAL B 1 174 ? 39.548 85.641 135.071 1.00 14.56 175 VAL B CA 1
ATOM 2569 C C . VAL B 1 174 ? 40.688 86.381 135.744 1.00 14.69 175 VAL B C 1
ATOM 2570 O O . VAL B 1 174 ? 40.441 87.179 136.652 1.00 14.67 175 VAL B O 1
ATOM 2574 N N . SER B 1 175 ? 41.924 86.140 135.326 1.00 15.14 176 SER B N 1
ATOM 2575 C CA . SER B 1 175 ? 43.070 86.804 135.932 1.00 16.40 176 SER B CA 1
ATOM 2576 C C . SER B 1 175 ? 42.987 88.324 135.774 1.00 15.44 176 SER B C 1
ATOM 2577 O O . SER B 1 175 ? 43.247 89.075 136.719 1.00 16.71 176 SER B O 1
ATOM 2580 N N . SER B 1 176 ? 42.631 88.770 134.588 1.00 14.70 177 SER B N 1
ATOM 2581 C CA . SER B 1 176 ? 42.504 90.182 134.324 1.00 14.96 177 SER B CA 1
ATOM 2582 C C . SER B 1 176 ? 41.427 90.821 135.196 1.00 13.76 177 SER B C 1
ATOM 2583 O O . SER B 1 176 ? 41.629 91.877 135.814 1.00 15.44 177 SER B O 1
ATOM 2586 N N . ILE B 1 177 ? 40.282 90.153 135.300 1.00 13.85 178 ILE B N 1
ATOM 2587 C CA . ILE B 1 177 ? 39.169 90.647 136.130 1.00 14.47 178 ILE B CA 1
ATOM 2588 C C . ILE B 1 177 ? 39.607 90.774 137.597 1.00 13.43 178 ILE B C 1
ATOM 2589 O O . ILE B 1 177 ? 39.334 91.772 138.291 1.00 13.98 178 ILE B O 1
ATOM 2594 N N . GLN B 1 178 ? 40.287 89.746 138.101 1.00 13.43 179 GLN B N 1
ATOM 2595 C CA . GLN B 1 178 ? 40.666 89.756 139.508 1.00 13.48 179 GLN B CA 1
ATOM 2596 C C . GLN B 1 178 ? 41.604 90.916 139.807 1.00 13.98 179 GLN B C 1
ATOM 2597 O O . GLN B 1 178 ? 41.458 91.553 140.855 1.00 14.70 179 GLN B O 1
ATOM 2603 N N . THR B 1 179 ? 42.556 91.182 138.934 1.00 14.40 180 THR B N 1
ATOM 2604 C CA . THR B 1 179 ? 43.469 92.283 139.160 1.00 14.83 180 THR B CA 1
ATOM 2605 C C . THR B 1 179 ? 42.754 93.634 139.135 1.00 13.46 180 THR B C 1
ATOM 2606 O O . THR B 1 179 ? 42.968 94.482 140.008 1.00 14.36 180 THR B O 1
ATOM 2610 N N . LEU B 1 180 ? 41.921 93.814 138.112 1.00 13.16 181 LEU B N 1
ATOM 2611 C CA . LEU B 1 180 ? 41.160 95.041 137.991 1.00 13.96 181 LEU B CA 1
ATOM 2612 C C . LEU B 1 180 ? 40.256 95.251 139.201 1.00 13.69 181 LEU B C 1
ATOM 2613 O O . LEU B 1 180 ? 40.117 96.388 139.683 1.00 13.60 181 LEU B O 1
ATOM 2618 N N . ARG B 1 181 ? 39.655 94.189 139.721 1.00 14.41 182 ARG B N 1
ATOM 2619 C CA . ARG B 1 181 ? 38.799 94.281 140.862 1.00 13.81 182 ARG B CA 1
ATOM 2620 C C . ARG B 1 181 ? 39.558 94.851 142.075 1.00 13.30 182 ARG B C 1
ATOM 2621 O O . ARG B 1 181 ? 39.029 95.688 142.797 1.00 13.85 182 ARG B O 1
ATOM 2629 N N . LEU B 1 182 ? 40.793 94.419 142.304 1.00 13.35 183 LEU B N 1
ATOM 2630 C CA . LEU B 1 182 ? 41.535 94.941 143.433 1.00 13.35 183 LEU B CA 1
ATOM 2631 C C . LEU B 1 182 ? 41.803 96.436 143.265 1.00 13.12 183 LEU B C 1
ATOM 2632 O O . LEU B 1 182 ? 41.727 97.198 144.241 1.00 13.69 183 LEU B O 1
ATOM 2637 N N . HIS B 1 183 ? 42.125 96.890 142.055 1.00 12.84 184 HIS B N 1
ATOM 2638 C CA . HIS B 1 183 ? 42.288 98.335 141.839 1.00 12.38 184 HIS B CA 1
ATOM 2639 C C . HIS B 1 183 ? 41.014 99.088 142.109 1.00 12.11 184 HIS B C 1
ATOM 2640 O O . HIS B 1 183 ? 41.042 100.142 142.778 1.00 14.01 184 HIS B O 1
ATOM 2647 N N . MET B 1 184 ? 39.883 98.600 141.619 1.00 12.40 185 MET B N 1
ATOM 2648 C CA . MET B 1 184 ? 38.634 99.347 141.800 1.00 13.21 185 MET B CA 1
ATOM 2649 C C . MET B 1 184 ? 38.248 99.361 143.273 1.00 13.52 185 MET B C 1
ATOM 2650 O O . MET B 1 184 ? 37.774 100.373 143.775 1.00 14.82 185 MET B O 1
ATOM 2655 N N . MET B 1 185 ? 38.477 98.266 143.994 1.00 13.36 186 MET B N 1
ATOM 2656 C CA A MET B 1 185 ? 38.208 98.244 145.437 0.68 14.21 186 MET B CA 1
ATOM 2657 C CA B MET B 1 185 ? 38.233 98.209 145.449 0.32 14.68 186 MET B CA 1
ATOM 2658 C C . MET B 1 185 ? 39.095 99.223 146.187 1.00 14.57 186 MET B C 1
ATOM 2659 O O . MET B 1 185 ? 38.639 99.900 147.120 1.00 15.39 186 MET B O 1
ATOM 2668 N N . HIS B 1 186 ? 40.354 99.332 145.779 1.00 13.61 187 HIS B N 1
ATOM 2669 C CA . HIS B 1 186 ? 41.294 100.283 146.375 1.00 15.14 187 HIS B CA 1
ATOM 2670 C C . HIS B 1 186 ? 40.807 101.721 146.194 1.00 14.01 187 HIS B C 1
ATOM 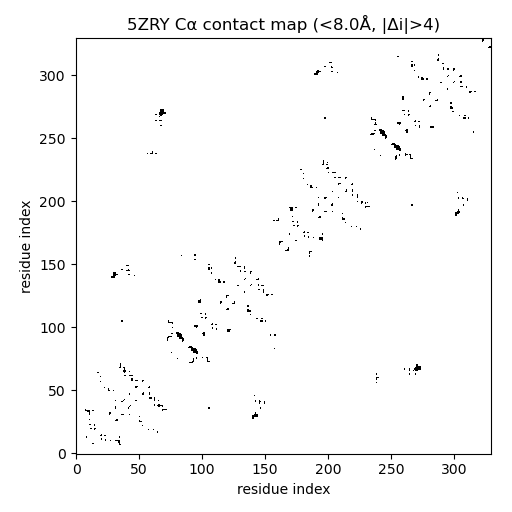2671 O O . HIS B 1 186 ? 40.784 102.511 147.122 1.00 15.08 187 HIS B O 1
ATOM 2678 N N . ILE B 1 187 ? 40.374 102.059 144.988 1.00 13.05 188 ILE B N 1
ATOM 2679 C CA . ILE B 1 187 ? 39.854 103.387 144.747 1.00 13.89 188 ILE B CA 1
ATOM 2680 C C . ILE B 1 187 ? 38.627 103.651 145.610 1.00 13.56 188 ILE B C 1
ATOM 2681 O O . ILE B 1 187 ? 38.506 104.719 146.210 1.00 14.23 188 ILE B O 1
ATOM 2686 N N . GLN B 1 188 ? 37.701 102.714 145.684 1.00 12.84 189 GLN B N 1
ATOM 2687 C CA . GLN B 1 188 ? 36.527 102.879 146.519 1.00 14.51 189 GLN B CA 1
ATOM 2688 C C . GLN B 1 188 ? 36.906 103.093 147.990 1.00 14.90 189 GLN B C 1
ATOM 2689 O O . GLN B 1 188 ? 36.329 103.954 148.680 1.00 15.31 189 GLN B O 1
ATOM 2695 N N . GLU B 1 189 ? 37.867 102.307 148.478 1.00 14.52 190 GLU B N 1
ATOM 2696 C CA . GLU B 1 189 ? 38.272 102.421 149.885 1.00 15.62 190 GLU B CA 1
ATOM 2697 C C . GLU B 1 189 ? 38.869 103.787 150.203 1.00 16.05 190 GLU B C 1
ATOM 2698 O O . GLU B 1 189 ? 38.743 104.253 151.324 1.00 18.74 190 GLU B O 1
ATOM 2704 N N . LYS B 1 190 ? 39.507 104.437 149.239 1.00 14.53 191 LYS B N 1
ATOM 2705 C CA . LYS B 1 190 ? 40.092 105.758 149.498 1.00 14.45 191 LYS B CA 1
ATOM 2706 C C . LYS B 1 190 ? 39.031 106.806 149.777 1.00 15.02 191 LYS B C 1
ATOM 2707 O O . LYS B 1 190 ? 39.335 107.790 150.437 1.00 17.20 191 LYS B O 1
ATOM 2713 N N . GLY B 1 191 ? 37.794 106.581 149.360 1.00 15.42 192 GLY B N 1
ATOM 2714 C CA . GLY B 1 191 ? 36.653 107.331 149.898 1.00 16.59 192 GLY B CA 1
ATOM 2715 C C . GLY B 1 191 ? 36.042 108.472 149.123 1.00 16.42 192 GLY B C 1
ATOM 2716 O O . GLY B 1 191 ? 35.149 109.129 149.652 1.00 18.72 192 GLY B O 1
ATOM 2717 N N . PHE B 1 192 ? 36.529 108.735 147.918 1.00 14.92 193 PHE B N 1
ATOM 2718 C CA . PHE B 1 192 ? 36.031 109.851 147.091 1.00 14.91 193 PHE B CA 1
ATOM 2719 C C . PHE B 1 192 ? 35.057 109.333 146.043 1.00 16.16 193 PHE B C 1
ATOM 2720 O O . PHE B 1 192 ? 33.902 109.775 145.968 1.00 20.73 193 PHE B O 1
ATOM 2728 N N . HIS B 1 193 ? 35.502 108.378 145.236 1.00 14.22 194 HIS B N 1
ATOM 2729 C CA . HIS B 1 193 ? 34.638 107.724 144.261 1.00 15.87 194 HIS B CA 1
ATOM 2730 C C . HIS B 1 193 ? 34.189 106.398 144.852 1.00 17.63 194 HIS B C 1
ATOM 2731 O O . HIS B 1 193 ? 34.859 105.403 144.698 1.00 18.48 194 HIS B O 1
ATOM 2738 N N . VAL B 1 194 ? 33.058 106.432 145.545 1.00 20.62 195 VAL B N 1
ATOM 2739 C CA . VAL B 1 194 ? 32.596 105.292 146.351 1.00 24.16 195 VAL B CA 1
ATOM 2740 C C . VAL B 1 194 ? 31.532 104.519 145.630 1.00 25.47 195 VAL B C 1
ATOM 2741 O O . VAL B 1 194 ? 31.232 103.391 146.047 1.00 30.80 195 VAL B O 1
#

Solvent-accessible surface area: 18416 Å² total; per-residue (Å²): 170,129,46,117,175,142,165,74,82,60,5,4,98,8,0,118,76,35,53,0,79,113,24,50,66,75,0,70,132,39,0,0,59,27,16,109,31,18,4,75,77,16,3,67,51,59,8,0,126,90,21,37,0,98,50,62,128,50,19,114,91,1,19,22,12,3,61,24,22,61,156,83,62,38,82,23,26,133,53,132,51,90,88,49,79,80,55,122,110,16,89,95,34,1,18,18,72,75,20,10,34,11,0,82,16,8,120,2,29,120,18,88,69,39,0,90,96,42,39,59,66,70,63,112,91,9,17,81,16,46,41,62,49,0,104,165,28,32,0,122,60,37,1,8,8,41,7,0,17,18,18,6,92,53,15,124,38,15,43,82,23,35,58,85,132,48,175,124,151,130,62,3,12,99,11,0,116,81,36,44,2,89,88,23,62,6,44,0,42,39,36,0,0,56,26,26,134,32,1,18,86,101,5,1,60,66,105,2,0,146,128,15,30,0,96,52,80,111,51,14,129,93,1,43,84,14,3,134,90,22,116,168,114,87,36,86,42,19,35,72,135,61,83,108,72,57,74,72,113,105,19,105,82,39,6,14,17,77,73,22,8,16,10,0,9,21,12,70,2,4,32,16,62,32,39,0,95,94,50,43,49,68,69,55,80,78,3,26,174,17,49,48,55,40,0,97,165,23,30,0,94,56,36,0,6,12,53,5,0,27,17,23,5,105,56,10,98,115,45,66,90,91,40,95,148,157,48,174,127,140

Nearest PDB structures (foldseek):
  5zry-assembly2_B  TM=1.006E+00  e=1.685E-26  Mus musculus
  5zrx-assembly1_A  TM=9.588E-01  e=4.992E-09  Mus musculus
  5zrx-assembly2_B  TM=9.584E-01  e=5.842E-09  Mus musculus
  7kjc-assembly1_A  TM=6.370E-01  e=1.962E-05  Homo sapiens
  7kja-assembly1_A  TM=6.683E-01  e=4.780E-05  Homo sapiens

Secondary structure (DSSP, 8-state):
--S--PPPPPHHHHHHHTT-GGGHHHHHHTT---GGG-STTT--HHHHHHTT---HHHHHHHHHHHHTS--PPPPPPSS---EEESSTTSPEEE--SSHHHHHHHTT-GGGHHHHHHTT--SHHHHTT--HHHHHHTT---HHHHHHHHHHHHHHHHHHHHHHHHTS--/--HHHHHHHTT-GGGHHHHHHTT---TTS-STTTS-HHHHHHTT---HHHHHHHHHHHHTS---PPPPPSS---EE-STTTSPPEE--SSHHHHHHHTT-GGGHHHHHHTT--SHHHHTT--HHHHHHTT---HHHHHHHHHHHHHHHHHHHHHHHHTS--

B-factor: mean 25.39, std 12.14, range [12.1, 204.75]

Organism: Mus musculus (NCBI:txid10090)

Radius of gyration: 21.38 Å; Cα contacts (8 Å, |Δi|>4): 439; chains: 2; bounding box: 51×55×63 Å

Foldseek 3Di:
DPDDDDDDDWPQVLCVVQVRNVCVVLCCVLQVTHLLQFADLQDDLVSCVVSPPVDVVSSVSRRVSSNVRDNDAFDFDPPDWDWDADDPPGDTHTLDDWPQRLCVSLPNNVCPVLCVVVVNIDLVSVLPDDLVNVVVSPPPRSSSSSSSNVSSPVSNVVVVVVVVVPDPD/DWPQVLCVVLVNNVCPVLCCVLPVTDLQQCACLQPHLVNCVVSDPPPVVSSVSSHVSSNVRDHDAFDWFPDDWDWDADDDDGDTHTLDDWPQRLCVSLPNNVCPVLCVVVVNTDLVSLLPDDLVNVVVSPPPRSSSSSSSNSSSPVSVVVVVVVVVVPDPD

InterPro domains:
  IPR000719 Protein kinase domain [PS50011] (630-943)
  IPR001090 Ephrin, ligand binding domain [PF01404] (35-206)
  IPR001090 Ephrin, ligand binding domain [PS51550] (33-211)
  IPR001090 Ephrin, ligand binding domain [SM00615] (33-206)
  IPR001245 Serine-threonine/tyrosine-protein kinase, catalytic domain [PF07714] (630-706)
  IPR001245 Serine-threonine/tyrosine-protein kinase, catalytic domain [PF07714] (743-929)
  IPR001245 Serine-threonine/tyrosine-protein kinase, catalytic domain [PR00109] (750-763)
  IPR001245 Serine-threonine/tyrosine-protein kinase, catalytic domain [PR00109] (787-805)
  IPR001245 Serine-threonine/tyrosine-protein kinase, catalytic domain [PR00109] (837-847)
  IPR001245 Serine-threonine/tyrosine-protein kinase, catalytic domain [PR00109] (856-878)
  IPR001245 Serine-threonine/tyrosine-protein kinase, catalytic domain [PR00109] (900-922)
  IPR001426 Tyrosine-protein kinase, receptor class V, conserved site [PS00790] (187-207)
  IPR001426 Tyrosine-protein kinase, receptor class V, conserved site [PS00791] (249-269)
  IPR001660 Sterile alpha motif domain [PF00536] (964-1022)
  IPR001660 Sterile alpha motif domain [PS50105] (964-1024)
  IPR001660 Sterile alpha motif domain [SM00454] (957-1024)
  IPR003961 Fibronectin type III [PF00041] (332-423)
  IPR003961 Fibronectin type III [PF00041] (454-531)
  IPR003961 Fibronectin type III [PS50853] (330-440)
  IPR003961 Fibronectin type III [PS50853] (441-536)